Protein AF-A0A7X4KEW3-F1 (afdb_monomer_lite)

Sequence (186 aa):
MSGDWNPLQAAYTLNEAAKRQQTQTDALVGEMRLLVRAYRETLAALPIRIEEGVERALPNAAEVAAQSIAANWTAANQHADAATLAYSKAQRAAPWLIFGSIGIGLLFAVLLGTYISLKLLPSADHITELRMEERKLTATIDELVKRGGRTPLAYCDDKKGIQHLCVRVDENKKSTTPGYMIVYGH

Secondary structure (DSSP, 8-state):
------HHHHHHHHHHHHHHHHHHHHHHHHHHHHHHHHHHHHHHHHHHHHHHHHHHHHHHHHHHHHHHHHHHHHHHHHHHHHHHHHHHHHHHHHHHHHHHHHHHHHHHHHHHHHHHHHHHSPPHHHHHHHHHHHHHHHHHHHHHHHTT----EEEEE-TTS-EEEEEE--TTS--SS-SEEE----

Structure (mmCIF, N/CA/C/O backbone):
data_AF-A0A7X4KEW3-F1
#
_entry.id   AF-A0A7X4KEW3-F1
#
loop_
_atom_site.group_PDB
_atom_site.id
_atom_site.type_symbol
_atom_site.label_atom_id
_atom_site.label_alt_id
_atom_site.label_comp_id
_atom_site.label_asym_id
_atom_site.label_entity_id
_atom_site.label_seq_id
_atom_site.pdbx_PDB_ins_code
_atom_site.Cartn_x
_atom_site.Cartn_y
_atom_site.Cartn_z
_atom_site.occupancy
_atom_site.B_iso_or_equiv
_atom_site.auth_seq_id
_atom_site.auth_comp_id
_atom_site.auth_asym_id
_atom_site.auth_atom_id
_atom_site.pdbx_PDB_model_num
ATOM 1 N N . MET A 1 1 ? 6.123 20.135 -100.248 1.00 42.41 1 MET A N 1
ATOM 2 C CA . MET A 1 1 ? 7.518 20.120 -99.761 1.00 42.41 1 MET A CA 1
ATOM 3 C C . MET A 1 1 ? 7.819 18.703 -99.297 1.00 42.41 1 MET A C 1
ATOM 5 O O . MET A 1 1 ? 7.542 18.364 -98.156 1.00 42.41 1 MET A O 1
ATOM 9 N N . SER A 1 2 ? 8.248 17.841 -100.220 1.00 48.72 2 SER A N 1
ATOM 10 C CA . SER A 1 2 ? 8.734 16.492 -99.921 1.00 48.72 2 SER A CA 1
ATOM 11 C C . SER A 1 2 ? 10.144 16.630 -99.353 1.00 48.72 2 SER A C 1
ATOM 13 O O . SER A 1 2 ? 11.062 16.979 -100.088 1.00 48.72 2 SER A O 1
ATOM 15 N N . GLY A 1 3 ? 10.294 16.476 -98.039 1.00 58.53 3 GLY A N 1
ATOM 16 C CA . GLY A 1 3 ? 11.610 16.475 -97.406 1.00 58.53 3 GLY A CA 1
ATOM 17 C C . GLY A 1 3 ? 12.361 15.202 -97.785 1.00 58.53 3 GLY A C 1
ATOM 18 O O . GLY A 1 3 ? 11.836 14.110 -97.571 1.00 58.53 3 GLY A O 1
ATOM 19 N N . ASP A 1 4 ? 13.557 15.352 -98.351 1.00 61.34 4 ASP A N 1
ATOM 20 C CA . ASP A 1 4 ? 14.473 14.252 -98.652 1.00 61.34 4 ASP A CA 1
ATOM 21 C C . ASP A 1 4 ? 14.823 13.498 -97.362 1.00 61.34 4 ASP A C 1
ATOM 23 O O . ASP A 1 4 ? 15.610 13.955 -96.531 1.00 61.34 4 ASP A O 1
ATOM 27 N N . TRP A 1 5 ? 14.199 12.338 -97.167 1.00 72.44 5 TRP A N 1
ATOM 28 C CA . TRP A 1 5 ? 14.463 11.474 -96.024 1.00 72.44 5 TRP A CA 1
ATOM 29 C C . TRP A 1 5 ? 15.702 10.630 -96.319 1.00 72.44 5 TRP A C 1
ATOM 31 O O . TRP A 1 5 ? 15.655 9.717 -97.144 1.00 72.44 5 TRP A O 1
ATOM 41 N N . ASN A 1 6 ? 16.824 10.940 -95.666 1.00 82.50 6 ASN A N 1
ATOM 42 C CA . ASN A 1 6 ? 18.052 10.167 -95.814 1.00 82.50 6 ASN A CA 1
ATOM 43 C C . ASN A 1 6 ? 18.135 9.080 -94.719 1.00 82.50 6 ASN A C 1
ATOM 45 O O . ASN A 1 6 ? 18.436 9.402 -93.563 1.00 82.50 6 ASN A O 1
ATOM 49 N N . PRO A 1 7 ? 17.913 7.793 -95.048 1.00 81.06 7 PRO A N 1
ATOM 50 C CA . PRO A 1 7 ? 17.900 6.700 -94.071 1.00 81.06 7 PRO A CA 1
ATOM 51 C C . PRO A 1 7 ? 19.223 6.549 -93.305 1.00 81.06 7 PRO A C 1
ATOM 53 O O . PRO A 1 7 ? 19.229 6.084 -92.166 1.00 81.06 7 PRO A O 1
ATOM 56 N N . LEU A 1 8 ? 20.347 6.979 -93.889 1.00 84.62 8 LEU A N 1
ATOM 57 C CA . LEU A 1 8 ? 21.657 6.907 -93.240 1.00 84.62 8 LEU A CA 1
ATOM 58 C C . LEU A 1 8 ? 21.791 7.913 -92.091 1.00 84.62 8 LEU A C 1
ATOM 60 O O . LEU A 1 8 ? 22.394 7.599 -91.066 1.00 84.62 8 LEU A O 1
ATOM 64 N N . GLN A 1 9 ? 21.187 9.097 -92.223 1.00 84.19 9 GLN A N 1
ATOM 65 C CA . GLN A 1 9 ? 21.175 10.092 -91.149 1.00 84.19 9 GLN A CA 1
ATOM 66 C C . GLN A 1 9 ? 20.300 9.628 -89.981 1.00 84.19 9 GLN A C 1
ATOM 68 O O . GLN A 1 9 ? 20.691 9.789 -88.828 1.00 84.19 9 GLN A O 1
ATOM 73 N N . ALA A 1 10 ? 19.162 8.987 -90.270 1.00 83.56 10 ALA A N 1
ATOM 74 C CA . ALA A 1 10 ? 18.293 8.410 -89.246 1.00 83.56 10 ALA A CA 1
ATOM 75 C C . ALA A 1 10 ? 18.973 7.263 -88.471 1.00 83.56 10 ALA A C 1
ATOM 77 O O . ALA A 1 10 ? 18.854 7.181 -87.251 1.00 83.56 10 ALA A O 1
ATOM 78 N N . ALA A 1 11 ? 19.732 6.398 -89.154 1.00 86.75 11 ALA A N 1
ATOM 79 C CA . ALA A 1 11 ? 20.488 5.328 -88.500 1.00 86.75 11 ALA A CA 1
ATOM 80 C C . ALA A 1 11 ? 21.618 5.871 -87.606 1.00 86.75 11 ALA A C 1
ATOM 82 O O . ALA A 1 11 ? 21.861 5.348 -86.516 1.00 86.75 11 ALA A O 1
ATOM 83 N N . TYR A 1 12 ? 22.290 6.940 -88.044 1.00 89.06 12 TYR A N 1
ATOM 84 C CA . TYR A 1 12 ? 23.363 7.576 -87.285 1.00 89.06 12 TYR A CA 1
ATOM 85 C C . TYR A 1 12 ? 22.849 8.245 -86.002 1.00 89.06 12 TYR A C 1
ATOM 87 O O . TYR A 1 12 ? 23.386 7.996 -84.923 1.00 89.06 12 TYR A O 1
ATOM 95 N N . THR A 1 13 ? 21.768 9.028 -86.085 1.00 89.31 13 THR A N 1
ATOM 96 C CA . THR A 1 13 ? 21.185 9.701 -84.910 1.00 89.31 13 THR A CA 1
ATOM 97 C C . THR A 1 13 ? 20.630 8.709 -83.891 1.00 89.31 13 THR A C 1
ATOM 99 O O . THR A 1 13 ? 20.770 8.927 -82.687 1.00 89.31 13 THR A O 1
ATOM 102 N N . LEU A 1 14 ? 20.063 7.587 -84.347 1.00 90.31 14 LEU A N 1
ATOM 103 C CA . LEU A 1 14 ? 19.587 6.522 -83.466 1.00 90.31 14 LEU A CA 1
ATOM 104 C C . LEU A 1 14 ? 20.743 5.815 -82.742 1.00 90.31 14 LEU A C 1
ATOM 106 O O . LEU A 1 14 ? 20.635 5.533 -81.550 1.00 90.31 14 LEU A O 1
ATOM 110 N N . ASN A 1 15 ? 21.868 5.585 -83.424 1.00 93.88 15 ASN A N 1
ATOM 111 C CA . ASN A 1 15 ? 23.069 5.024 -82.803 1.00 93.88 15 ASN A CA 1
ATOM 112 C C . ASN A 1 15 ? 23.669 5.991 -81.767 1.00 93.88 15 ASN A C 1
ATOM 114 O O . ASN A 1 15 ? 23.967 5.593 -80.641 1.00 93.88 15 ASN A O 1
ATOM 118 N N . GLU A 1 16 ? 23.768 7.283 -82.091 1.00 92.25 16 GLU A N 1
ATOM 119 C CA . GLU A 1 16 ? 24.231 8.286 -81.128 1.00 92.25 16 GLU A CA 1
ATOM 120 C C . GLU A 1 16 ? 23.318 8.388 -79.899 1.00 92.25 16 GLU A C 1
ATOM 122 O O . GLU A 1 16 ? 23.815 8.461 -78.773 1.00 92.25 16 GLU A O 1
ATOM 127 N N . ALA A 1 17 ? 21.995 8.358 -80.089 1.00 91.38 17 ALA A N 1
ATOM 128 C CA . ALA A 1 17 ? 21.029 8.362 -78.994 1.00 91.38 17 ALA A CA 1
ATOM 129 C C . ALA A 1 17 ? 21.153 7.101 -78.121 1.00 91.38 17 ALA A C 1
ATOM 131 O O . ALA A 1 17 ? 21.219 7.215 -76.896 1.00 91.38 17 ALA A O 1
ATOM 132 N N . ALA A 1 18 ? 21.273 5.920 -78.738 1.00 91.62 18 ALA A N 1
ATOM 133 C CA . ALA A 1 18 ? 21.480 4.658 -78.031 1.00 91.62 18 ALA A CA 1
ATOM 134 C C . ALA A 1 18 ? 22.788 4.662 -77.224 1.00 91.62 18 ALA A C 1
ATOM 136 O O . ALA A 1 18 ? 22.801 4.264 -76.060 1.00 91.62 18 ALA A O 1
ATOM 137 N N . LYS A 1 19 ? 23.878 5.193 -77.793 1.00 94.38 19 LYS A N 1
ATOM 138 C CA . LYS A 1 19 ? 25.166 5.323 -77.103 1.00 94.38 19 LYS A CA 1
ATOM 139 C C . LYS A 1 19 ? 25.080 6.276 -75.911 1.00 94.38 19 LYS A C 1
ATOM 141 O O . LYS A 1 19 ? 25.589 5.955 -74.840 1.00 94.38 19 LYS A O 1
ATOM 146 N N . ARG A 1 20 ? 24.402 7.422 -76.058 1.00 92.38 20 ARG A N 1
ATOM 147 C CA . ARG A 1 20 ? 24.164 8.356 -74.941 1.00 92.38 20 ARG A CA 1
ATOM 148 C C . ARG A 1 20 ? 23.350 7.698 -73.833 1.00 92.38 20 ARG A C 1
ATOM 150 O O . ARG A 1 20 ? 23.721 7.808 -72.665 1.00 92.38 20 ARG A O 1
ATOM 157 N N . GLN A 1 21 ? 22.297 6.971 -74.192 1.00 93.06 21 GLN A N 1
ATOM 158 C CA . GLN A 1 21 ? 21.478 6.255 -73.223 1.00 93.06 21 GLN A CA 1
ATOM 159 C C . GLN A 1 21 ? 22.296 5.193 -72.483 1.00 93.06 21 GLN A C 1
ATOM 161 O O . GLN A 1 21 ?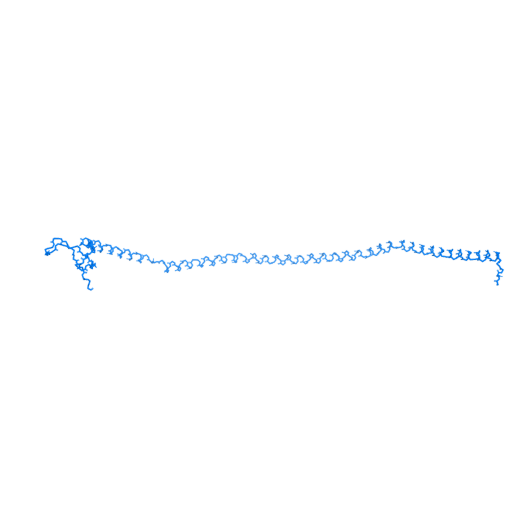 22.243 5.153 -71.258 1.00 93.06 21 GLN A O 1
ATOM 166 N N . GLN A 1 22 ? 23.130 4.431 -73.199 1.00 94.31 22 GLN A N 1
ATOM 167 C CA . GLN A 1 22 ? 24.035 3.452 -72.600 1.00 94.31 22 GLN A CA 1
ATOM 168 C C . GLN A 1 22 ? 24.991 4.104 -71.590 1.00 94.31 22 GLN A C 1
ATOM 170 O O . GLN A 1 22 ? 25.091 3.637 -70.456 1.00 94.31 22 GLN A O 1
ATOM 175 N N . THR A 1 23 ? 25.610 5.237 -71.944 1.00 94.50 23 THR A N 1
ATOM 176 C CA . THR A 1 23 ? 26.496 5.961 -71.014 1.00 94.50 23 THR A CA 1
ATOM 177 C C . THR A 1 23 ? 25.775 6.495 -69.775 1.00 94.50 23 THR A C 1
ATOM 179 O O . THR A 1 23 ? 26.346 6.481 -68.688 1.00 94.50 23 THR A O 1
ATOM 182 N N . GLN A 1 24 ? 24.515 6.928 -69.906 1.00 94.19 24 GLN A N 1
ATOM 183 C CA . GLN A 1 24 ? 23.713 7.378 -68.765 1.00 94.19 24 GLN A CA 1
ATOM 184 C C . GLN A 1 24 ? 23.334 6.211 -67.848 1.00 94.19 24 GLN A C 1
ATOM 186 O O . GLN A 1 24 ? 23.421 6.343 -66.629 1.00 94.19 24 GLN A O 1
ATOM 191 N N . THR A 1 25 ? 22.969 5.055 -68.412 1.00 93.94 25 THR A N 1
ATOM 192 C CA . THR A 1 25 ? 22.724 3.844 -67.618 1.00 93.94 25 THR A CA 1
ATOM 193 C C . THR A 1 25 ? 23.982 3.350 -66.917 1.00 93.94 25 THR A C 1
ATOM 195 O O . THR A 1 25 ? 23.902 2.989 -65.748 1.00 93.94 25 THR A O 1
ATOM 198 N N . ASP A 1 26 ? 25.144 3.384 -67.572 1.00 94.38 26 ASP A N 1
ATOM 199 C CA . ASP A 1 26 ? 26.403 2.956 -66.956 1.00 94.38 26 ASP A CA 1
ATOM 200 C C . ASP A 1 26 ? 26.806 3.879 -65.797 1.00 94.38 26 ASP A C 1
ATOM 202 O O . ASP A 1 26 ? 27.221 3.399 -64.738 1.00 94.38 26 ASP A O 1
ATOM 206 N N . ALA A 1 27 ? 26.613 5.194 -65.954 1.00 94.88 27 ALA A N 1
ATOM 207 C CA . ALA A 1 27 ? 26.819 6.166 -64.881 1.00 94.88 27 ALA A CA 1
ATOM 208 C C . ALA A 1 27 ? 25.872 5.914 -63.694 1.00 94.88 27 ALA A C 1
ATOM 210 O O . ALA A 1 27 ? 26.329 5.812 -62.555 1.00 94.88 27 ALA A O 1
ATOM 211 N N . LEU A 1 28 ? 24.575 5.712 -63.960 1.00 95.75 28 LEU A N 1
ATOM 212 C CA . LEU A 1 28 ? 23.570 5.425 -62.931 1.00 95.75 28 LEU A CA 1
ATOM 213 C C . LEU A 1 28 ? 23.863 4.115 -62.182 1.00 95.75 28 LEU A C 1
ATOM 215 O O . LEU A 1 28 ? 23.745 4.045 -60.959 1.00 95.75 28 LEU A O 1
ATOM 219 N N . VAL A 1 29 ? 24.282 3.069 -62.900 1.00 95.50 29 VAL A N 1
ATOM 220 C CA . VAL A 1 29 ? 24.688 1.790 -62.296 1.00 95.50 29 VAL A CA 1
ATOM 221 C C . VAL A 1 29 ? 25.946 1.970 -61.443 1.00 95.50 29 VAL A C 1
ATOM 223 O O . VAL A 1 29 ? 26.061 1.351 -60.382 1.00 95.50 29 VAL A O 1
ATOM 226 N N . GLY A 1 30 ? 26.879 2.826 -61.868 1.00 94.94 30 GLY A N 1
ATOM 227 C CA . GLY A 1 30 ? 28.045 3.218 -61.079 1.00 94.94 30 GLY A CA 1
ATOM 228 C C . GLY A 1 30 ? 27.658 3.863 -59.746 1.00 94.94 30 GLY A C 1
ATOM 229 O O . GLY A 1 30 ? 28.107 3.406 -58.692 1.00 94.94 30 GLY A O 1
ATOM 230 N N . GLU A 1 31 ? 26.773 4.860 -59.776 1.00 95.69 31 GLU A N 1
ATOM 231 C CA . GLU A 1 31 ? 26.271 5.540 -58.575 1.00 95.69 31 GLU A CA 1
ATOM 232 C C . GLU A 1 31 ? 25.496 4.594 -57.651 1.00 95.69 31 GLU A C 1
ATOM 234 O O . GLU A 1 31 ? 25.749 4.559 -56.444 1.00 95.69 31 GLU A O 1
ATOM 239 N N . MET A 1 32 ? 24.620 3.747 -58.203 1.00 93.19 32 MET A N 1
ATOM 240 C CA . MET A 1 32 ? 23.911 2.733 -57.417 1.00 93.19 32 MET A CA 1
ATOM 241 C C . MET A 1 32 ? 24.874 1.780 -56.709 1.00 93.19 32 MET A C 1
ATOM 243 O O . MET A 1 32 ? 24.656 1.438 -55.548 1.00 93.19 32 MET A O 1
ATOM 247 N N . ARG A 1 33 ? 25.961 1.355 -57.363 1.00 95.62 33 ARG A N 1
ATOM 248 C CA . ARG A 1 33 ? 26.963 0.484 -56.727 1.00 95.62 33 ARG A CA 1
ATOM 249 C C . ARG A 1 33 ? 27.661 1.172 -55.558 1.00 95.62 33 ARG A C 1
ATOM 251 O O . ARG A 1 33 ? 27.930 0.507 -54.558 1.00 95.62 33 ARG A O 1
ATOM 258 N N . LEU A 1 34 ? 27.942 2.471 -55.663 1.00 95.94 34 LEU A N 1
ATOM 259 C CA . LEU A 1 34 ? 28.511 3.251 -54.561 1.00 95.94 34 LEU A CA 1
ATOM 260 C C . LEU A 1 34 ? 27.523 3.367 -53.396 1.00 95.94 34 LEU A C 1
ATOM 262 O O . LEU A 1 34 ? 27.900 3.092 -52.258 1.00 95.94 34 LEU A O 1
ATOM 266 N N . LEU A 1 35 ? 26.250 3.663 -53.679 1.00 95.44 35 LEU A N 1
ATOM 267 C CA . LEU A 1 35 ? 25.192 3.711 -52.665 1.00 95.44 35 LEU A CA 1
ATOM 268 C C . LEU A 1 35 ? 25.001 2.364 -51.963 1.00 95.44 35 LEU A C 1
ATOM 270 O O . LEU A 1 35 ? 24.917 2.315 -50.740 1.00 95.44 35 LEU A O 1
ATOM 274 N N . VAL A 1 36 ? 24.989 1.257 -52.710 1.00 96.25 36 VAL A N 1
ATOM 275 C CA . VAL A 1 36 ? 24.858 -0.092 -52.138 1.00 96.25 36 VAL A CA 1
ATOM 276 C C . VAL A 1 36 ? 26.049 -0.436 -51.240 1.00 96.25 36 VAL A C 1
ATOM 278 O O . VAL A 1 36 ? 25.860 -1.076 -50.205 1.00 96.25 36 VAL A O 1
ATOM 281 N N . ARG A 1 37 ? 27.268 -0.010 -51.596 1.00 95.25 37 ARG A N 1
ATOM 282 C CA . ARG A 1 37 ? 28.456 -0.195 -50.745 1.00 95.25 37 ARG A CA 1
ATOM 283 C C . ARG A 1 37 ? 28.358 0.621 -49.461 1.00 95.25 37 ARG A C 1
ATOM 285 O O . ARG A 1 37 ? 28.470 0.035 -48.390 1.00 95.25 37 ARG A O 1
ATOM 292 N N . ALA A 1 38 ? 28.054 1.914 -49.565 1.00 94.12 38 ALA A N 1
ATOM 293 C CA . ALA A 1 38 ? 27.871 2.778 -48.401 1.00 94.12 38 ALA A CA 1
ATOM 294 C C . ALA A 1 38 ? 26.762 2.247 -47.477 1.00 94.12 38 ALA A C 1
ATOM 296 O O . ALA A 1 38 ? 26.927 2.180 -46.260 1.00 94.12 38 ALA A O 1
ATOM 297 N N . TYR A 1 39 ? 25.648 1.782 -48.048 1.00 94.38 39 TYR A N 1
ATOM 298 C CA . TYR A 1 39 ? 24.556 1.190 -47.282 1.00 94.38 39 TYR A CA 1
ATOM 299 C C . TYR A 1 39 ? 24.969 -0.120 -46.599 1.00 94.38 39 TYR A C 1
ATOM 301 O O . TYR A 1 39 ? 24.670 -0.309 -45.423 1.00 94.38 39 TYR A O 1
ATOM 309 N N . ARG A 1 40 ? 25.717 -1.001 -47.282 1.00 94.12 40 ARG A N 1
ATOM 310 C CA . ARG A 1 40 ? 26.276 -2.220 -46.668 1.00 94.12 40 ARG A CA 1
ATOM 311 C C . ARG A 1 40 ? 27.214 -1.914 -45.508 1.00 94.12 40 ARG A C 1
ATOM 313 O O . ARG A 1 40 ? 27.117 -2.578 -44.484 1.00 94.12 40 ARG A O 1
ATOM 320 N N . GLU A 1 41 ? 28.094 -0.930 -45.653 1.00 93.31 41 GLU A N 1
ATOM 321 C CA . GLU A 1 41 ? 29.001 -0.506 -44.580 1.00 93.31 41 GLU A CA 1
ATOM 322 C C . GLU A 1 41 ? 28.221 0.047 -43.384 1.00 93.31 41 GLU A C 1
ATOM 324 O O . GLU A 1 41 ? 28.496 -0.303 -42.237 1.00 93.31 41 GLU A O 1
ATOM 329 N N . THR A 1 42 ? 27.179 0.837 -43.653 1.00 90.44 42 THR A N 1
ATOM 330 C CA . THR A 1 42 ? 26.306 1.384 -42.607 1.00 90.44 42 THR A CA 1
ATOM 331 C C . THR A 1 42 ? 25.550 0.273 -41.874 1.00 90.44 42 THR A C 1
ATOM 333 O O . THR A 1 42 ? 25.488 0.275 -40.646 1.00 90.44 42 THR A O 1
ATOM 336 N N . LEU A 1 43 ? 25.016 -0.707 -42.610 1.00 91.50 43 LEU A N 1
ATOM 337 C CA . LEU A 1 43 ? 24.339 -1.868 -42.031 1.00 91.50 43 LEU A CA 1
ATOM 338 C C . LEU A 1 43 ? 25.290 -2.761 -41.230 1.00 91.50 43 LEU A C 1
ATOM 340 O O . LEU A 1 43 ? 24.891 -3.277 -40.191 1.00 91.50 43 LEU A O 1
ATOM 344 N N . ALA A 1 44 ? 26.537 -2.923 -41.674 1.00 90.25 44 ALA A N 1
ATOM 345 C CA . ALA A 1 44 ? 27.542 -3.700 -40.953 1.00 90.25 44 ALA A CA 1
ATOM 346 C C . ALA A 1 44 ? 27.966 -3.027 -39.634 1.00 90.25 44 ALA A C 1
ATOM 348 O O . ALA A 1 44 ? 28.259 -3.718 -38.662 1.00 90.25 44 ALA A O 1
ATOM 349 N N . ALA A 1 45 ? 27.961 -1.691 -39.577 1.00 89.44 45 ALA A N 1
ATOM 350 C CA . ALA A 1 45 ? 28.295 -0.930 -38.372 1.00 89.44 45 ALA A CA 1
ATOM 351 C C . ALA A 1 45 ? 27.122 -0.777 -37.383 1.00 89.44 45 ALA A C 1
ATOM 353 O O . ALA A 1 45 ? 27.339 -0.463 -36.212 1.00 89.44 45 ALA A O 1
ATOM 354 N N . LEU A 1 46 ? 25.880 -0.976 -37.836 1.00 92.50 46 LEU A N 1
ATOM 355 C CA . LEU A 1 46 ? 24.679 -0.845 -37.012 1.00 92.50 46 LEU A CA 1
ATOM 356 C C . LEU A 1 46 ? 24.653 -1.774 -35.779 1.00 92.50 46 LEU A C 1
ATOM 358 O O . LEU A 1 46 ? 24.414 -1.251 -34.689 1.00 92.50 46 LEU A O 1
ATOM 362 N N . PRO A 1 47 ? 24.903 -3.099 -35.888 1.00 89.19 47 PRO A N 1
ATOM 363 C CA . PRO A 1 47 ? 24.838 -3.991 -34.729 1.00 89.19 47 PRO A CA 1
ATOM 364 C C . PRO A 1 47 ? 25.851 -3.606 -33.650 1.00 89.19 47 PRO A C 1
ATOM 366 O O . PRO A 1 47 ? 25.478 -3.527 -32.489 1.00 89.19 47 PRO A O 1
ATOM 369 N N . ILE A 1 48 ? 27.077 -3.236 -34.035 1.00 90.31 48 ILE A N 1
ATOM 370 C CA . ILE A 1 48 ? 28.131 -2.808 -33.100 1.00 90.31 48 ILE A CA 1
ATOM 371 C C . ILE A 1 48 ? 27.694 -1.557 -32.325 1.00 90.31 48 ILE A C 1
ATOM 373 O O . ILE A 1 48 ? 27.836 -1.487 -31.109 1.00 90.31 48 ILE A O 1
ATOM 377 N N . ARG A 1 49 ? 27.091 -0.572 -33.004 1.00 89.12 49 ARG A N 1
ATOM 378 C CA . ARG A 1 49 ? 26.584 0.643 -32.339 1.00 89.12 49 ARG A CA 1
ATOM 379 C C . ARG A 1 49 ? 25.417 0.359 -31.398 1.00 89.12 49 ARG A C 1
ATOM 381 O O . ARG A 1 49 ? 25.285 1.036 -30.380 1.00 89.12 49 ARG A O 1
ATOM 388 N N . ILE A 1 50 ? 24.559 -0.596 -31.752 1.00 89.44 50 ILE A N 1
ATOM 389 C CA . ILE A 1 50 ? 23.447 -1.018 -30.899 1.00 89.44 50 ILE A CA 1
ATOM 390 C C . ILE A 1 50 ? 23.992 -1.748 -29.672 1.00 89.44 50 ILE A C 1
ATOM 392 O O . ILE A 1 50 ? 23.594 -1.406 -28.564 1.00 89.44 50 ILE A O 1
ATOM 396 N N . GLU A 1 51 ? 24.920 -2.688 -29.847 1.00 90.38 51 GLU A N 1
ATOM 397 C CA . GLU A 1 51 ? 25.564 -3.418 -28.751 1.00 90.38 51 GLU A CA 1
ATOM 398 C C . GLU A 1 51 ? 26.275 -2.466 -27.789 1.00 90.38 51 GLU A C 1
ATOM 400 O O . GLU A 1 51 ? 25.972 -2.484 -26.601 1.00 90.38 51 GLU A O 1
ATOM 405 N N . GLU A 1 52 ? 27.106 -1.546 -28.287 1.00 89.69 52 GLU A N 1
ATOM 406 C CA . GLU A 1 52 ? 27.767 -0.541 -27.446 1.00 89.69 52 GLU A CA 1
ATOM 407 C C . GLU A 1 52 ? 26.768 0.378 -26.728 1.00 89.69 52 GLU A C 1
ATOM 409 O O . GLU A 1 52 ? 26.983 0.775 -25.580 1.00 89.69 52 GLU A O 1
ATOM 414 N N . GLY A 1 53 ? 25.676 0.754 -27.401 1.00 87.50 53 GLY A N 1
ATOM 415 C CA . GLY A 1 53 ? 24.619 1.570 -26.811 1.00 87.50 53 GLY A CA 1
ATOM 416 C C . GLY A 1 53 ? 23.888 0.835 -25.688 1.00 87.50 53 GLY A C 1
ATOM 417 O O . GLY A 1 53 ? 23.658 1.410 -24.624 1.00 87.50 53 GLY A O 1
ATOM 418 N N . VAL A 1 54 ? 23.566 -0.441 -25.907 1.00 89.19 54 VAL A N 1
ATOM 419 C CA . VAL A 1 54 ? 22.925 -1.311 -24.917 1.00 89.19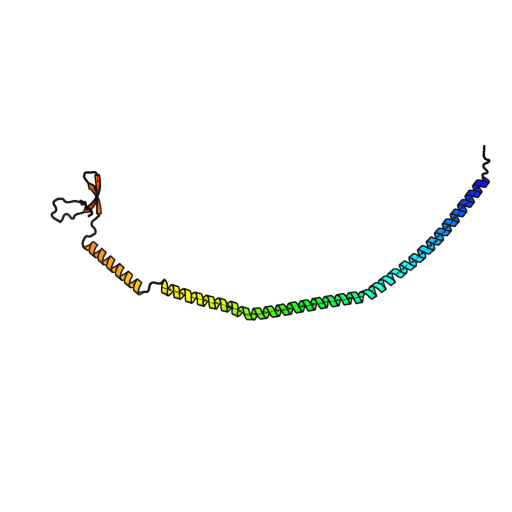 54 VAL A CA 1
ATOM 420 C C . VAL A 1 54 ? 23.869 -1.572 -23.751 1.00 89.19 54 VAL A C 1
ATOM 422 O O . VAL A 1 54 ? 23.459 -1.389 -22.612 1.00 89.19 54 VAL A O 1
ATOM 425 N N . GLU A 1 55 ? 25.129 -1.919 -24.001 1.00 91.38 55 GLU A N 1
ATOM 426 C CA . GLU A 1 55 ? 26.123 -2.212 -22.965 1.00 91.38 55 GLU A CA 1
ATOM 427 C C . GLU A 1 55 ? 26.399 -0.995 -22.073 1.00 91.38 55 GLU A C 1
ATOM 429 O O . GLU A 1 55 ? 26.516 -1.135 -20.857 1.00 91.38 55 GLU A O 1
ATOM 434 N N . ARG A 1 56 ? 26.396 0.224 -22.633 1.00 89.38 56 ARG A N 1
ATOM 435 C CA . ARG A 1 56 ? 26.490 1.462 -21.839 1.00 89.38 56 ARG A CA 1
ATOM 436 C C . ARG A 1 56 ? 25.208 1.793 -21.074 1.00 89.38 56 ARG A C 1
ATOM 438 O O . ARG A 1 56 ? 25.282 2.37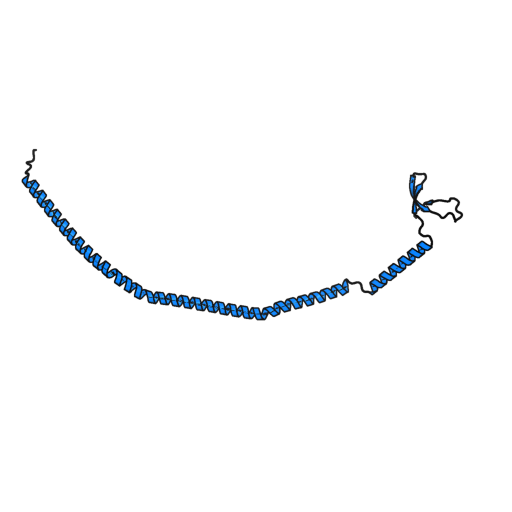5 -19.994 1.00 89.38 56 ARG A O 1
ATOM 445 N N . ALA A 1 57 ? 24.038 1.473 -21.624 1.00 88.44 57 ALA A N 1
ATOM 446 C CA . ALA A 1 57 ? 22.752 1.788 -20.999 1.00 88.44 57 ALA A CA 1
ATOM 447 C C . ALA A 1 57 ? 22.351 0.781 -19.908 1.00 88.44 57 ALA A C 1
ATOM 449 O O . ALA A 1 57 ? 21.705 1.163 -18.930 1.00 88.44 57 ALA A O 1
ATOM 450 N N . LEU A 1 58 ? 22.749 -0.486 -20.051 1.00 92.88 58 LEU A N 1
ATOM 451 C CA . LEU A 1 58 ? 22.410 -1.576 -19.140 1.00 92.88 58 LEU A CA 1
ATOM 452 C C . LEU A 1 58 ? 22.799 -1.318 -17.672 1.00 92.88 58 LEU A C 1
ATOM 454 O O . LEU A 1 58 ? 21.932 -1.505 -16.820 1.00 92.88 58 LEU A O 1
ATOM 458 N N . PRO A 1 59 ? 24.033 -0.884 -17.330 1.00 93.12 59 PRO A N 1
ATOM 459 C CA . PRO A 1 59 ? 24.421 -0.681 -15.936 1.00 93.12 59 PRO A CA 1
ATOM 460 C C . PRO A 1 59 ? 23.613 0.438 -15.281 1.00 93.12 59 PRO A C 1
ATOM 462 O O . PRO A 1 59 ? 23.139 0.261 -14.165 1.00 93.12 59 PRO A O 1
ATOM 465 N N . ASN A 1 60 ? 23.363 1.537 -15.997 1.00 92.62 60 ASN A N 1
ATOM 466 C CA . ASN A 1 60 ? 22.535 2.631 -15.490 1.00 92.62 60 ASN A CA 1
ATOM 467 C C . ASN A 1 60 ? 21.089 2.175 -15.263 1.00 92.62 60 ASN A C 1
ATOM 469 O O . ASN A 1 60 ? 20.492 2.484 -14.236 1.00 92.62 60 ASN A O 1
ATOM 473 N N . ALA A 1 61 ? 20.518 1.413 -16.201 1.00 90.19 61 ALA A N 1
ATOM 474 C CA . ALA A 1 61 ? 19.170 0.870 -16.048 1.00 90.19 61 ALA A CA 1
ATOM 475 C C . ALA A 1 61 ? 19.086 -0.120 -14.874 1.00 90.19 61 ALA A C 1
ATOM 477 O O . ALA A 1 61 ? 18.132 -0.074 -14.097 1.00 90.19 61 ALA A O 1
ATOM 478 N N . ALA A 1 62 ? 20.094 -0.982 -14.719 1.00 92.12 62 ALA A N 1
ATOM 479 C CA . ALA A 1 62 ? 20.190 -1.924 -13.611 1.00 92.12 62 ALA A CA 1
ATOM 480 C C . ALA A 1 62 ? 20.347 -1.205 -12.265 1.00 92.12 62 ALA A C 1
ATOM 482 O O . ALA A 1 62 ? 19.699 -1.587 -11.294 1.00 92.12 62 ALA A O 1
ATOM 483 N N . GLU A 1 63 ? 21.149 -0.142 -12.207 1.00 94.38 63 GLU A N 1
ATOM 484 C CA . GLU A 1 63 ? 21.332 0.668 -11.006 1.00 94.38 63 GLU A CA 1
ATOM 485 C C . GLU A 1 63 ? 20.039 1.388 -10.613 1.00 94.38 63 GLU A C 1
ATOM 487 O O . GLU A 1 63 ? 19.611 1.292 -9.464 1.00 94.38 63 GLU A O 1
ATOM 492 N N . VAL A 1 64 ? 19.357 2.033 -11.564 1.00 93.69 64 VAL A N 1
ATOM 493 C CA . VAL A 1 64 ? 18.060 2.684 -11.316 1.00 93.69 64 VAL A CA 1
ATOM 494 C C . VAL A 1 64 ? 17.020 1.664 -10.846 1.00 93.69 64 VAL A C 1
ATOM 496 O O . VAL A 1 64 ? 16.289 1.919 -9.886 1.00 93.69 64 VAL A O 1
ATOM 499 N N . ALA A 1 65 ? 16.977 0.481 -11.466 1.00 92.25 65 ALA A N 1
ATOM 500 C CA . ALA A 1 65 ? 16.097 -0.597 -11.033 1.00 92.25 65 ALA A CA 1
ATOM 501 C C . ALA A 1 65 ? 16.434 -1.053 -9.603 1.00 92.25 65 ALA A C 1
ATOM 503 O O . ALA A 1 65 ? 15.536 -1.128 -8.764 1.00 92.25 65 ALA A O 1
ATOM 504 N N . ALA A 1 66 ? 17.711 -1.281 -9.288 1.00 94.25 66 ALA A N 1
ATOM 505 C CA . ALA A 1 66 ? 18.156 -1.684 -7.956 1.00 94.25 66 ALA A CA 1
ATOM 506 C C . ALA A 1 66 ? 17.826 -0.628 -6.889 1.00 94.25 66 ALA A C 1
ATOM 508 O O . ALA A 1 66 ? 17.299 -0.973 -5.831 1.00 94.25 66 ALA A O 1
ATOM 509 N N . GLN A 1 67 ? 18.053 0.656 -7.181 1.00 94.50 67 GLN A N 1
ATOM 510 C CA . GLN A 1 67 ? 17.688 1.762 -6.295 1.00 94.50 67 GLN A CA 1
ATOM 511 C C . GLN A 1 67 ? 16.173 1.822 -6.068 1.00 94.50 67 GLN A C 1
ATOM 513 O O . GLN A 1 67 ? 15.733 1.981 -4.931 1.00 94.50 67 GLN A O 1
ATOM 518 N N . SER A 1 68 ? 15.364 1.628 -7.116 1.00 93.88 68 SER A N 1
ATOM 519 C CA . SER A 1 68 ? 13.901 1.607 -6.988 1.00 93.88 68 SER A CA 1
ATOM 520 C C . SER A 1 68 ? 13.402 0.437 -6.130 1.00 93.88 68 SER A C 1
ATOM 522 O O . SER A 1 68 ? 12.533 0.616 -5.278 1.00 93.88 68 SER A O 1
ATOM 524 N N . ILE A 1 69 ? 13.997 -0.751 -6.287 1.00 92.69 69 ILE A N 1
ATOM 525 C CA . ILE A 1 69 ? 13.674 -1.935 -5.484 1.00 92.69 69 ILE A CA 1
ATOM 526 C C . ILE A 1 69 ? 14.069 -1.699 -4.023 1.00 92.69 69 ILE A C 1
ATOM 528 O O . ILE A 1 69 ? 13.269 -1.956 -3.125 1.00 92.69 69 ILE A O 1
ATOM 532 N N . ALA A 1 70 ? 15.264 -1.158 -3.776 1.00 95.12 70 ALA A N 1
ATOM 533 C CA . ALA A 1 70 ? 15.732 -0.831 -2.432 1.00 95.12 70 ALA A CA 1
ATOM 534 C C . ALA A 1 70 ? 14.845 0.230 -1.753 1.00 95.12 70 ALA A C 1
ATOM 536 O O . ALA A 1 70 ? 14.492 0.091 -0.580 1.00 95.12 70 ALA A O 1
ATOM 537 N N . ALA A 1 71 ? 14.423 1.263 -2.486 1.00 93.81 71 ALA A N 1
ATOM 538 C CA . ALA A 1 71 ? 13.506 2.283 -1.982 1.00 93.81 71 ALA A CA 1
ATOM 539 C C . ALA A 1 71 ? 12.129 1.693 -1.629 1.00 93.81 71 ALA A C 1
ATOM 541 O O . ALA A 1 71 ? 11.595 1.953 -0.553 1.00 93.81 71 ALA A O 1
ATOM 542 N N . ASN A 1 72 ? 11.583 0.825 -2.483 1.00 94.50 72 ASN A N 1
ATOM 543 C CA . ASN A 1 72 ? 10.316 0.150 -2.206 1.00 94.50 72 ASN A CA 1
ATOM 544 C C . ASN A 1 72 ? 10.416 -0.778 -0.989 1.00 94.50 72 ASN A C 1
ATOM 546 O O . ASN A 1 72 ? 9.501 -0.820 -0.168 1.00 94.50 72 ASN A O 1
ATOM 550 N N . TRP A 1 73 ? 11.534 -1.491 -0.840 1.00 95.62 73 TRP A N 1
ATOM 551 C CA . TRP A 1 73 ? 11.754 -2.375 0.303 1.00 95.62 73 TRP A CA 1
ATOM 552 C C . TRP A 1 73 ? 11.882 -1.600 1.615 1.00 95.62 73 TRP A C 1
ATOM 554 O O . TRP A 1 73 ? 11.289 -1.980 2.623 1.00 95.62 73 TRP A O 1
ATOM 564 N N . THR A 1 74 ? 12.609 -0.480 1.610 1.00 95.50 74 THR A N 1
ATOM 565 C CA . THR A 1 74 ? 12.741 0.369 2.803 1.00 95.50 74 THR A CA 1
ATOM 566 C C . THR A 1 74 ? 11.404 0.991 3.202 1.00 95.50 74 THR A C 1
ATOM 568 O O . THR A 1 74 ? 11.056 0.954 4.382 1.00 95.50 74 THR A O 1
ATOM 571 N N . ALA A 1 75 ? 10.609 1.472 2.241 1.00 94.00 75 ALA A N 1
ATOM 572 C CA . ALA A 1 75 ? 9.256 1.961 2.500 1.00 94.00 75 ALA A CA 1
ATOM 573 C C . ALA A 1 75 ? 8.345 0.858 3.068 1.00 94.00 75 ALA A C 1
ATOM 575 O O . ALA A 1 75 ? 7.660 1.069 4.070 1.00 94.00 75 ALA A O 1
ATOM 576 N N . ALA A 1 76 ? 8.373 -0.344 2.484 1.00 92.44 76 ALA A N 1
ATOM 577 C CA . ALA A 1 76 ? 7.605 -1.484 2.980 1.00 92.44 76 ALA A CA 1
ATOM 578 C C . ALA A 1 76 ? 7.989 -1.850 4.422 1.00 92.44 76 ALA A C 1
ATOM 580 O O . ALA A 1 76 ? 7.108 -2.087 5.251 1.00 92.44 76 ALA A O 1
ATOM 581 N N . ASN A 1 77 ? 9.284 -1.831 4.748 1.00 96.12 77 ASN A N 1
ATOM 582 C CA . ASN A 1 77 ? 9.753 -2.118 6.099 1.00 96.12 77 ASN A CA 1
ATOM 583 C C . ASN A 1 77 ? 9.295 -1.048 7.101 1.00 96.12 77 ASN A C 1
ATOM 585 O O . ASN A 1 77 ? 8.814 -1.386 8.176 1.00 96.12 77 ASN A O 1
ATOM 589 N N . GLN A 1 78 ? 9.335 0.234 6.723 1.00 95.81 78 GLN A N 1
ATOM 590 C CA . GLN A 1 78 ? 8.804 1.318 7.558 1.00 95.81 78 GLN A CA 1
ATOM 591 C C . GLN A 1 78 ? 7.301 1.162 7.825 1.00 95.81 78 GLN A C 1
ATOM 593 O O . GLN A 1 78 ? 6.842 1.376 8.949 1.00 95.81 78 GLN A O 1
ATOM 598 N N . HIS A 1 79 ? 6.521 0.758 6.818 1.00 95.06 79 HIS A N 1
ATOM 599 C CA . HIS A 1 79 ? 5.100 0.468 7.001 1.00 95.06 79 HIS A CA 1
ATOM 600 C C . HIS A 1 79 ? 4.868 -0.736 7.921 1.00 95.06 79 HIS A C 1
ATOM 602 O O . HIS A 1 79 ? 3.972 -0.690 8.766 1.00 95.06 79 HIS A O 1
ATOM 608 N N . ALA A 1 80 ? 5.684 -1.786 7.800 1.00 93.88 80 ALA A N 1
ATOM 609 C CA . ALA A 1 80 ? 5.625 -2.946 8.683 1.00 93.88 80 ALA A CA 1
ATOM 610 C C . ALA A 1 80 ? 5.976 -2.578 10.136 1.00 93.88 80 ALA A C 1
ATOM 612 O O . ALA A 1 80 ? 5.269 -2.986 11.061 1.00 93.88 80 ALA A O 1
ATOM 613 N N . ASP A 1 81 ? 6.996 -1.746 10.348 1.00 95.94 81 ASP A N 1
ATOM 614 C CA . ASP A 1 81 ? 7.385 -1.256 11.673 1.00 95.94 81 ASP A CA 1
ATOM 615 C C . ASP A 1 81 ? 6.279 -0.388 12.291 1.00 95.94 81 ASP A C 1
ATOM 617 O O . ASP A 1 81 ? 5.896 -0.578 13.450 1.00 95.94 81 ASP A O 1
ATOM 621 N N . ALA A 1 82 ? 5.693 0.520 11.505 1.00 94.75 82 ALA A N 1
ATOM 622 C CA . ALA A 1 82 ? 4.570 1.348 11.938 1.00 94.75 82 ALA A CA 1
ATOM 623 C C . ALA A 1 82 ? 3.339 0.503 12.304 1.00 94.75 82 ALA A C 1
ATOM 625 O O . ALA A 1 82 ? 2.704 0.746 13.336 1.00 94.75 82 ALA A O 1
ATOM 626 N N . ALA A 1 83 ? 3.024 -0.519 11.502 1.00 93.12 83 ALA A N 1
ATOM 627 C CA . ALA A 1 83 ? 1.948 -1.457 11.795 1.00 93.12 83 ALA A CA 1
ATOM 628 C C . ALA A 1 83 ? 2.231 -2.232 13.087 1.00 93.12 83 ALA A C 1
ATOM 630 O O . ALA A 1 83 ? 1.368 -2.313 13.958 1.00 93.12 83 ALA A O 1
ATOM 631 N N . THR A 1 84 ? 3.454 -2.733 13.264 1.00 95.19 84 THR A N 1
ATOM 632 C CA . THR A 1 84 ? 3.869 -3.467 14.469 1.00 95.19 84 THR A CA 1
ATOM 633 C C . THR A 1 84 ? 3.747 -2.596 15.720 1.00 95.19 84 THR A C 1
ATOM 635 O O . THR A 1 84 ? 3.200 -3.028 16.738 1.00 95.19 84 THR A O 1
ATOM 638 N N . LEU A 1 85 ? 4.165 -1.329 15.641 1.00 94.56 85 LEU A N 1
ATOM 639 C CA . LEU A 1 85 ? 3.978 -0.356 16.717 1.00 94.56 85 LEU A CA 1
ATOM 640 C C . LEU A 1 85 ? 2.494 -0.120 17.022 1.00 94.56 85 LEU A C 1
ATOM 642 O O . LEU A 1 85 ? 2.112 -0.122 18.195 1.00 94.56 85 LEU A O 1
ATOM 646 N N . ALA A 1 86 ? 1.646 0.041 16.004 1.00 92.00 86 ALA A N 1
ATOM 647 C CA . ALA A 1 86 ? 0.204 0.201 16.189 1.00 92.00 86 ALA A CA 1
ATOM 648 C C . ALA A 1 86 ? -0.431 -1.035 16.850 1.00 92.00 86 ALA A C 1
ATOM 650 O O . ALA A 1 86 ? -1.162 -0.894 17.833 1.00 92.00 86 ALA A O 1
ATOM 651 N N . TYR A 1 87 ? -0.087 -2.241 16.389 1.00 91.88 87 TYR A N 1
ATOM 652 C CA . TYR A 1 87 ? -0.555 -3.495 16.981 1.00 91.88 87 TYR A CA 1
ATOM 653 C C . TYR A 1 87 ? -0.088 -3.659 18.424 1.00 91.88 87 TYR A C 1
ATOM 655 O O . TYR A 1 87 ? -0.890 -4.033 19.275 1.00 91.88 87 TYR A O 1
ATOM 663 N N . SER A 1 88 ? 1.165 -3.325 18.740 1.00 93.62 88 SER A N 1
ATOM 664 C CA . SER A 1 88 ? 1.675 -3.413 20.115 1.00 93.62 88 SER A CA 1
ATOM 665 C C . SER A 1 88 ? 0.928 -2.477 21.076 1.00 93.62 88 SER A C 1
ATOM 667 O O . SER A 1 88 ? 0.604 -2.859 22.203 1.00 93.62 88 SER A O 1
ATOM 669 N N . LYS A 1 89 ? 0.586 -1.260 20.626 1.00 90.19 89 LYS A N 1
ATOM 670 C CA . LYS A 1 89 ? -0.239 -0.316 21.392 1.00 90.19 89 LYS A CA 1
ATOM 671 C C . LYS A 1 89 ? -1.660 -0.847 21.565 1.00 90.19 89 LYS A C 1
ATOM 673 O O . LYS A 1 89 ? -2.183 -0.822 22.678 1.00 90.19 89 LYS A O 1
ATOM 678 N N . ALA A 1 90 ? -2.254 -1.372 20.494 1.00 86.88 90 ALA A N 1
ATOM 679 C CA . ALA A 1 90 ? -3.586 -1.962 20.529 1.00 86.88 90 ALA A CA 1
ATOM 680 C C . ALA A 1 90 ? -3.644 -3.178 21.463 1.00 86.88 90 ALA A C 1
ATOM 682 O O . ALA A 1 90 ? -4.548 -3.259 22.282 1.00 86.88 90 ALA A O 1
ATOM 683 N N . GLN A 1 91 ? -2.653 -4.072 21.427 1.00 90.44 91 GLN A N 1
ATOM 684 C CA . GLN A 1 91 ? -2.570 -5.228 22.324 1.00 90.44 91 GLN A CA 1
ATOM 685 C C . GLN A 1 91 ? -2.470 -4.826 23.797 1.00 90.44 91 GLN A C 1
ATOM 687 O O . GLN A 1 91 ? -3.054 -5.496 24.643 1.00 90.44 91 GLN A O 1
ATOM 692 N N . ARG A 1 92 ? -1.774 -3.729 24.122 1.00 89.38 92 ARG A N 1
ATOM 693 C CA . ARG A 1 92 ? -1.720 -3.213 25.500 1.00 89.38 92 ARG A CA 1
ATOM 694 C C . ARG A 1 92 ? -3.050 -2.602 25.951 1.00 89.38 92 ARG A C 1
ATOM 696 O O . ARG A 1 92 ? -3.414 -2.747 27.112 1.00 89.38 92 ARG A O 1
ATOM 703 N N . ALA A 1 93 ? -3.775 -1.936 25.051 1.00 85.56 93 ALA A N 1
ATOM 704 C CA . ALA A 1 93 ? -5.039 -1.265 25.367 1.00 85.56 93 ALA A CA 1
ATOM 705 C C . ALA A 1 93 ? -6.269 -2.192 25.312 1.00 85.56 93 ALA A C 1
ATOM 707 O O . ALA A 1 93 ? -7.225 -1.995 26.059 1.00 85.56 93 ALA A O 1
ATOM 708 N N . ALA A 1 94 ? -6.247 -3.215 24.456 1.00 85.38 94 ALA A N 1
AT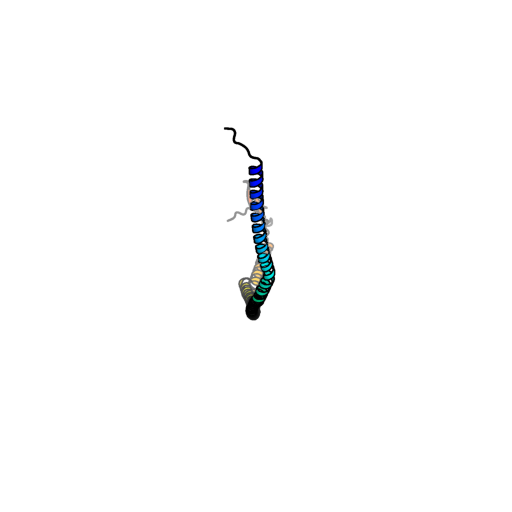OM 709 C CA . ALA A 1 94 ? -7.340 -4.158 24.236 1.00 85.38 94 ALA A CA 1
ATOM 710 C C . ALA A 1 94 ? -7.858 -4.827 25.520 1.00 85.38 94 ALA A C 1
ATOM 712 O O . ALA A 1 94 ? -9.068 -4.773 25.741 1.00 85.38 94 ALA A O 1
ATOM 713 N N . PRO A 1 95 ? -7.016 -5.401 26.406 1.00 86.75 95 PRO A N 1
ATOM 714 C CA . PRO A 1 95 ? -7.521 -5.989 27.640 1.00 86.75 95 PRO A CA 1
ATOM 715 C C . PRO A 1 95 ? -8.193 -4.934 28.522 1.00 86.75 95 PRO A C 1
ATOM 717 O O . PRO A 1 95 ? -9.236 -5.211 29.097 1.00 86.75 95 PRO A O 1
ATOM 720 N N . TRP A 1 96 ? -7.673 -3.706 28.581 1.00 86.25 96 TRP A N 1
ATOM 721 C CA . TRP A 1 96 ? -8.279 -2.648 29.391 1.00 86.25 96 TRP A CA 1
ATOM 722 C C . TRP A 1 96 ? -9.656 -2.227 28.864 1.00 86.25 96 TRP A C 1
ATOM 724 O O . TRP A 1 96 ? -10.576 -2.024 29.648 1.00 86.25 96 TRP A O 1
ATOM 734 N N . LEU A 1 97 ? -9.835 -2.165 27.542 1.00 85.81 97 LEU A N 1
ATOM 735 C CA . LEU A 1 97 ? -11.134 -1.881 26.925 1.00 85.81 97 LEU A CA 1
ATOM 736 C C . LEU A 1 97 ? -12.130 -3.033 27.112 1.00 85.81 97 LEU A C 1
ATOM 738 O O . LEU A 1 97 ? -13.288 -2.800 27.462 1.00 85.81 97 LEU A O 1
ATOM 742 N N . ILE A 1 98 ? -11.688 -4.276 26.913 1.00 85.19 98 ILE A N 1
ATOM 743 C CA . ILE A 1 98 ? -12.546 -5.461 27.036 1.00 85.19 98 ILE A CA 1
ATOM 744 C C . ILE A 1 98 ? -12.933 -5.680 28.501 1.00 85.19 98 ILE A C 1
ATOM 746 O O . ILE A 1 98 ? -14.113 -5.677 28.839 1.00 85.19 98 ILE A O 1
ATOM 750 N N . PHE A 1 99 ? -11.956 -5.806 29.399 1.00 87.06 99 PHE A N 1
ATOM 751 C CA . PHE A 1 99 ? -12.233 -6.030 30.817 1.00 87.06 99 PHE A CA 1
ATOM 752 C C . PHE A 1 99 ? -12.849 -4.801 31.486 1.00 87.06 99 PHE A C 1
ATOM 754 O O . PHE A 1 99 ? -13.704 -4.956 32.353 1.00 87.06 99 PHE A O 1
ATOM 761 N N . GLY A 1 100 ? -12.482 -3.589 31.061 1.00 86.94 100 GLY A N 1
ATOM 762 C CA . GLY A 1 100 ? -13.089 -2.356 31.557 1.00 86.94 100 GLY A CA 1
ATOM 763 C C . GLY A 1 100 ? -14.569 -2.252 31.198 1.00 86.94 100 GLY A C 1
ATOM 764 O O . GLY A 1 100 ? -15.390 -1.990 32.074 1.00 86.94 100 GLY A O 1
ATOM 765 N N . SER A 1 101 ? -14.939 -2.522 29.942 1.00 85.56 101 SER A N 1
ATOM 766 C CA . SER A 1 101 ? -16.347 -2.487 29.517 1.00 85.56 101 SER A CA 1
ATOM 767 C C . SER A 1 101 ? -17.190 -3.577 30.184 1.00 85.56 101 SER A C 1
ATOM 769 O O . SER A 1 101 ? -18.288 -3.287 30.659 1.00 85.56 101 SER A O 1
ATOM 771 N N . ILE A 1 102 ? -16.662 -4.800 30.306 1.00 91.31 102 ILE A N 1
ATOM 772 C CA . ILE A 1 102 ? -17.332 -5.895 31.025 1.00 91.31 102 ILE A CA 1
ATOM 773 C C . ILE A 1 102 ? -17.498 -5.543 32.508 1.00 91.31 102 ILE A C 1
ATOM 775 O O . ILE A 1 102 ? -18.581 -5.718 33.066 1.00 91.31 102 ILE A O 1
ATOM 779 N N . GLY A 1 103 ? -16.448 -5.013 33.142 1.00 91.06 103 GLY A N 1
ATOM 780 C CA . GLY A 1 103 ? -16.471 -4.613 34.546 1.00 91.06 103 GLY A CA 1
ATOM 781 C C . GLY A 1 103 ? -17.507 -3.525 34.824 1.00 91.06 103 GLY A C 1
ATOM 782 O O . GLY A 1 103 ? -18.313 -3.670 35.742 1.00 91.06 103 GLY A O 1
ATOM 783 N N . ILE A 1 104 ? -17.543 -2.473 33.998 1.00 91.94 104 ILE A N 1
ATOM 784 C CA . ILE A 1 104 ? -18.540 -1.397 34.102 1.00 91.94 104 ILE A CA 1
ATOM 785 C C . ILE A 1 104 ? -19.954 -1.946 33.877 1.00 91.94 104 ILE A C 1
ATOM 787 O O . ILE A 1 104 ? -20.861 -1.603 34.633 1.00 91.94 104 ILE A O 1
ATOM 791 N N . GLY A 1 105 ? -20.143 -2.823 32.885 1.00 92.06 105 GLY A N 1
ATOM 792 C CA . GLY A 1 105 ? -21.436 -3.448 32.599 1.00 92.06 105 GLY A CA 1
ATOM 793 C C . GLY A 1 105 ? -21.968 -4.279 33.769 1.00 92.06 105 GLY A C 1
ATOM 794 O O . GLY A 1 105 ? -23.132 -4.138 34.144 1.00 92.06 105 GLY A O 1
ATOM 795 N N . LEU A 1 106 ? -21.111 -5.088 34.398 1.00 93.31 106 LEU A N 1
ATOM 796 C CA . LEU A 1 106 ? -21.458 -5.853 35.600 1.00 93.31 106 LEU A CA 1
ATOM 797 C C . LEU A 1 106 ? -21.828 -4.940 36.771 1.00 93.31 106 LEU A C 1
ATOM 799 O O . LEU A 1 106 ? -22.839 -5.172 37.432 1.00 93.31 106 LEU A O 1
ATOM 803 N N . LEU A 1 107 ? -21.050 -3.881 37.003 1.00 94.25 107 LEU A N 1
ATOM 804 C CA . LEU A 1 107 ? -21.331 -2.899 38.053 1.00 94.25 107 LEU A CA 1
ATOM 805 C C . LEU A 1 107 ? -22.697 -2.235 37.847 1.00 94.25 107 LEU A C 1
ATOM 807 O O . LEU A 1 107 ? -23.494 -2.149 38.781 1.00 94.25 107 LEU A O 1
ATOM 811 N N . PHE A 1 108 ? -22.996 -1.831 36.611 1.00 94.75 108 PHE A N 1
ATOM 812 C CA . PHE A 1 108 ? -24.293 -1.268 36.247 1.00 94.75 108 PHE A CA 1
ATOM 813 C C . PHE A 1 108 ? -25.432 -2.262 36.468 1.00 94.75 108 PHE A C 1
ATOM 815 O O . PHE A 1 108 ? -26.456 -1.890 37.034 1.00 94.75 108 PHE A O 1
ATOM 822 N N . ALA A 1 109 ? -25.257 -3.524 36.071 1.00 93.50 109 ALA A N 1
ATOM 823 C CA . ALA A 1 109 ? -26.269 -4.560 36.253 1.00 93.50 109 ALA A CA 1
ATOM 824 C C . ALA A 1 109 ? -26.570 -4.817 37.739 1.00 93.50 109 ALA A C 1
ATOM 826 O O . ALA A 1 109 ? -27.734 -4.944 38.116 1.00 93.50 109 ALA A O 1
ATOM 827 N N . VAL A 1 110 ? -25.543 -4.835 38.595 1.00 94.56 110 VAL A N 1
ATOM 828 C CA . VAL A 1 110 ? -25.708 -5.002 40.048 1.00 94.56 110 VAL A CA 1
ATOM 829 C C . VAL A 1 110 ? -26.410 -3.794 40.669 1.00 94.56 110 VAL A C 1
ATOM 831 O O . VAL A 1 110 ? -27.351 -3.965 41.445 1.00 94.56 110 VAL A O 1
ATOM 834 N N . LEU A 1 111 ? -26.001 -2.572 40.319 1.00 94.25 111 LEU A N 1
ATOM 835 C CA . LEU A 1 111 ? -26.631 -1.345 40.820 1.00 94.25 111 LEU A CA 1
ATOM 836 C C . LEU A 1 111 ? -28.091 -1.222 40.370 1.00 94.25 111 LEU A C 1
ATOM 838 O O . LEU A 1 111 ? -28.968 -0.906 41.171 1.00 94.25 111 LEU A O 1
ATOM 842 N N . LEU A 1 112 ? -28.375 -1.516 39.102 1.00 93.50 112 LEU A N 1
ATOM 843 C CA . LEU A 1 112 ? -29.736 -1.481 38.578 1.00 93.50 112 LEU A CA 1
ATOM 844 C C . LEU A 1 112 ? -30.593 -2.589 39.202 1.00 93.50 112 LEU A C 1
ATOM 846 O O . LEU A 1 112 ? -31.721 -2.338 39.619 1.00 93.50 112 LEU A O 1
ATOM 850 N N . GLY A 1 113 ? -30.043 -3.799 39.322 1.00 91.50 113 GLY A N 1
ATOM 851 C CA . GLY A 1 113 ? -30.711 -4.939 39.942 1.00 91.50 113 GLY A CA 1
ATOM 852 C C . GLY A 1 113 ? -31.064 -4.670 41.402 1.00 91.50 113 GLY A C 1
ATOM 853 O O . GLY A 1 113 ? -32.202 -4.893 41.808 1.00 91.50 113 GLY A O 1
ATOM 854 N N . THR A 1 114 ? -30.132 -4.121 42.183 1.00 90.44 114 THR A N 1
ATOM 855 C CA . THR A 1 114 ? -30.387 -3.726 43.580 1.00 90.44 114 THR A CA 1
ATOM 856 C C . THR A 1 114 ? -31.407 -2.597 43.687 1.00 90.44 114 THR A C 1
ATOM 858 O O . THR A 1 114 ? -32.318 -2.690 44.506 1.00 90.44 114 THR A O 1
ATOM 861 N N . TYR A 1 115 ? -31.330 -1.575 42.831 1.00 91.31 115 TYR A N 1
ATOM 862 C CA . TYR A 1 115 ? -32.317 -0.495 42.804 1.00 91.31 115 TYR A CA 1
ATOM 863 C C . TYR A 1 115 ? -33.734 -1.010 42.517 1.00 91.31 115 TYR A C 1
ATOM 865 O O . TYR A 1 115 ? -34.671 -0.690 43.250 1.00 91.31 115 TYR A O 1
ATOM 873 N N . ILE A 1 116 ? -33.886 -1.853 41.490 1.00 88.81 116 ILE A N 1
ATOM 874 C CA . ILE A 1 116 ? -35.167 -2.479 41.144 1.00 88.81 116 ILE A CA 1
ATOM 875 C C . ILE A 1 116 ? -35.639 -3.369 42.294 1.00 88.81 116 ILE A C 1
ATOM 877 O O . ILE A 1 116 ? -36.801 -3.303 42.676 1.00 88.81 116 ILE A O 1
ATOM 881 N N . SER A 1 117 ? -34.743 -4.148 42.900 1.00 83.81 117 SER A N 1
ATOM 882 C CA . SER A 1 117 ? -35.100 -5.022 44.021 1.00 83.81 117 SER A CA 1
ATOM 883 C C . SER A 1 117 ? -35.634 -4.234 45.217 1.00 83.81 117 SER A C 1
ATOM 885 O O . SER A 1 117 ? -36.602 -4.648 45.839 1.00 83.81 117 SER A O 1
ATOM 887 N N . LEU A 1 118 ? -35.050 -3.072 45.513 1.00 83.88 118 LEU A N 1
ATOM 888 C CA . LEU A 1 118 ? -35.472 -2.221 46.627 1.00 83.88 118 LEU A CA 1
ATOM 889 C C . LEU A 1 118 ? -36.749 -1.418 46.343 1.00 83.88 118 LEU A C 1
ATOM 891 O O . LEU A 1 118 ? -37.451 -1.050 47.281 1.00 83.88 118 LEU A O 1
ATOM 895 N N . LYS A 1 119 ? -37.034 -1.088 45.077 1.00 81.44 119 LYS A N 1
ATOM 896 C CA . LYS A 1 119 ? -38.181 -0.242 44.702 1.00 81.44 119 LYS A CA 1
ATOM 897 C C . LYS A 1 119 ? -39.395 -1.009 44.196 1.00 81.44 119 LYS A C 1
ATOM 899 O O . LYS A 1 119 ? -40.506 -0.519 44.369 1.00 81.44 119 LYS A O 1
ATOM 904 N N . LEU A 1 120 ? -39.192 -2.152 43.546 1.00 74.31 120 LEU A N 1
ATOM 905 C CA . LEU A 1 120 ? -40.252 -2.908 42.878 1.00 74.31 120 LEU A CA 1
ATOM 906 C C . LEU A 1 120 ? -40.682 -4.163 43.637 1.00 74.31 120 LEU A C 1
ATOM 908 O O . LEU A 1 120 ? -41.826 -4.574 43.456 1.00 74.31 120 LEU A O 1
ATOM 912 N N . LEU A 1 121 ? -39.828 -4.778 44.470 1.00 69.94 121 LEU A N 1
ATOM 913 C CA . LEU A 1 121 ? -40.303 -5.864 45.328 1.00 69.94 121 LEU A CA 1
ATOM 914 C C . LEU A 1 121 ? -40.993 -5.267 46.562 1.00 69.94 121 LEU A C 1
ATOM 916 O O . LEU A 1 121 ? -40.326 -4.599 47.356 1.00 69.94 121 LEU A O 1
ATOM 920 N N . PRO A 1 122 ? -42.306 -5.501 46.758 1.00 62.84 122 PRO A N 1
ATOM 921 C CA . PRO A 1 122 ? -42.953 -5.153 48.013 1.00 62.84 122 PRO A CA 1
ATOM 922 C C . PRO A 1 122 ? -42.250 -5.910 49.144 1.00 62.84 122 PRO A C 1
ATOM 924 O O . PRO A 1 122 ? -41.975 -7.109 49.023 1.00 62.84 122 PRO A O 1
ATOM 927 N N . SER A 1 123 ? -41.918 -5.201 50.225 1.00 65.06 123 SER A N 1
ATOM 928 C CA . SER A 1 123 ? -41.285 -5.809 51.393 1.00 65.06 123 SER A CA 1
ATOM 929 C C . SER A 1 123 ? -42.156 -6.954 51.919 1.00 65.06 123 SER A C 1
ATOM 931 O O . SER A 1 123 ? -43.383 -6.939 51.787 1.00 65.06 123 SER A O 1
ATOM 933 N N . ALA A 1 124 ? -41.522 -7.969 52.511 1.00 65.94 124 ALA A N 1
ATOM 934 C CA . ALA A 1 124 ? -42.218 -9.150 53.025 1.00 65.94 124 ALA A CA 1
ATOM 935 C C . ALA A 1 124 ? -43.360 -8.792 53.998 1.00 65.94 124 ALA A C 1
ATOM 937 O O . ALA A 1 124 ? -44.360 -9.505 54.050 1.00 65.94 124 ALA A O 1
ATOM 938 N N . ASP A 1 125 ? -43.240 -7.657 54.688 1.00 66.94 125 ASP A N 1
ATOM 939 C CA . ASP A 1 125 ? -44.247 -7.125 55.607 1.00 66.94 125 ASP A CA 1
ATOM 940 C C . ASP A 1 125 ? -45.535 -6.695 54.896 1.00 66.94 125 ASP A C 1
ATOM 942 O O . ASP A 1 125 ? -46.633 -6.910 55.399 1.00 66.94 125 ASP A O 1
ATOM 946 N N . HIS A 1 126 ? -45.434 -6.165 53.676 1.00 65.94 126 HIS A N 1
ATOM 947 C CA . HIS A 1 126 ? -46.622 -5.807 52.905 1.00 65.94 126 HIS A CA 1
ATOM 948 C C . HIS A 1 126 ? -47.361 -7.064 52.424 1.00 65.94 126 HIS A C 1
ATOM 950 O O . HIS A 1 126 ? -48.587 -7.118 52.405 1.00 65.94 126 HIS A O 1
ATOM 956 N N . ILE A 1 127 ? -46.623 -8.134 52.113 1.00 68.25 127 ILE A N 1
ATOM 957 C CA . ILE A 1 127 ? -47.212 -9.425 51.731 1.00 68.25 127 ILE A CA 1
ATOM 958 C C . ILE A 1 127 ? -47.924 -10.082 52.925 1.00 68.25 127 ILE A C 1
ATOM 960 O O . ILE A 1 127 ? -48.956 -10.732 52.742 1.00 68.25 127 ILE A O 1
ATOM 964 N N . THR A 1 128 ? -47.400 -9.949 54.146 1.00 73.25 128 THR A N 1
ATOM 965 C CA . THR A 1 128 ? -48.059 -10.496 55.343 1.00 73.25 128 THR A CA 1
ATOM 966 C C . THR A 1 128 ? -49.295 -9.692 55.729 1.00 73.25 128 THR A C 1
ATOM 968 O O . THR A 1 128 ? -50.304 -10.302 56.086 1.00 73.25 128 THR A O 1
ATOM 971 N N . GLU A 1 129 ? -49.263 -8.368 55.579 1.00 76.44 129 GLU A N 1
ATOM 972 C CA . GLU A 1 129 ? -50.416 -7.492 55.799 1.00 76.44 129 GLU A CA 1
ATOM 973 C C . GLU A 1 129 ? -51.560 -7.810 54.823 1.00 76.44 129 GLU A C 1
ATOM 975 O O . GLU A 1 129 ? -52.667 -8.118 55.271 1.00 76.44 129 GLU A O 1
ATOM 980 N N . LEU A 1 130 ? -51.275 -7.916 53.516 1.00 75.06 130 LEU A N 1
ATOM 981 C CA . LEU A 1 130 ? -52.276 -8.322 52.518 1.00 75.06 130 LEU A CA 1
ATOM 982 C C . LEU A 1 130 ? -52.872 -9.709 52.815 1.00 75.06 130 LEU A C 1
ATOM 984 O O . LEU A 1 130 ? -54.073 -9.924 52.654 1.00 75.06 130 LEU A O 1
ATOM 988 N N . ARG A 1 131 ? -52.062 -10.660 53.298 1.00 77.69 131 ARG A N 1
ATOM 989 C CA . ARG A 1 131 ? -52.552 -11.995 53.690 1.00 77.69 131 ARG A CA 1
ATOM 990 C C . ARG A 1 131 ? -53.429 -11.963 54.939 1.00 77.69 131 ARG A C 1
ATOM 992 O O . ARG A 1 131 ? -54.289 -12.832 55.092 1.00 77.69 131 ARG A O 1
ATOM 999 N N . MET A 1 132 ? -53.209 -11.022 55.854 1.00 80.00 132 MET A N 1
ATOM 1000 C CA . MET A 1 132 ? -54.083 -10.848 57.015 1.00 80.00 132 MET A CA 1
ATOM 1001 C C . MET A 1 132 ? -55.406 -10.196 56.624 1.00 80.00 132 MET A C 1
ATOM 1003 O O . MET A 1 132 ? -56.454 -10.632 57.103 1.00 80.00 132 MET A O 1
ATOM 1007 N N . GLU A 1 133 ? -55.377 -9.211 55.727 1.00 80.19 133 GLU A N 1
ATOM 1008 C CA . GLU A 1 133 ? -56.590 -8.603 55.179 1.00 80.19 133 GLU A CA 1
ATOM 1009 C C . GLU A 1 133 ? -57.435 -9.626 54.423 1.00 80.19 133 GLU A C 1
ATOM 1011 O O . GLU A 1 133 ? -58.628 -9.750 54.701 1.00 80.19 133 GLU A O 1
ATOM 1016 N N . GLU A 1 134 ? -56.818 -10.438 53.559 1.00 82.88 134 GLU A N 1
ATOM 1017 C CA . GLU A 1 134 ? -57.511 -11.499 52.826 1.00 82.88 134 GLU A CA 1
ATOM 1018 C C . GLU A 1 134 ? -58.242 -12.449 53.784 1.00 82.88 134 GLU A C 1
ATOM 1020 O O . GLU A 1 134 ? -59.444 -12.676 53.625 1.00 82.88 134 GLU A O 1
ATOM 1025 N N . ARG A 1 135 ? -57.555 -12.930 54.833 1.00 80.62 135 ARG A N 1
ATOM 1026 C CA . ARG A 1 135 ? -58.138 -13.814 55.861 1.00 80.62 135 ARG A CA 1
ATOM 1027 C C . ARG A 1 135 ? -59.261 -13.147 56.644 1.00 80.62 135 ARG A C 1
ATOM 1029 O O . ARG A 1 135 ? -60.243 -13.804 56.985 1.00 80.62 135 ARG A O 1
ATOM 1036 N N . LYS A 1 136 ? -59.132 -11.854 56.944 1.00 84.31 136 LYS A N 1
ATOM 1037 C CA . LYS A 1 136 ? -60.160 -11.094 57.662 1.00 84.31 136 LYS A CA 1
ATOM 1038 C C . LYS A 1 136 ? -61.410 -10.920 56.804 1.00 84.31 136 LYS A C 1
ATOM 1040 O O . LYS A 1 136 ? -62.519 -11.104 57.308 1.00 84.31 136 LYS A O 1
ATOM 1045 N N . LEU A 1 137 ? -61.250 -10.632 55.512 1.00 81.12 137 LEU A N 1
ATOM 1046 C CA . LEU A 1 137 ? -62.368 -10.546 54.575 1.00 81.12 137 LEU A CA 1
ATOM 1047 C C . LEU A 1 137 ? -63.039 -11.911 54.384 1.00 81.12 137 LEU A C 1
ATOM 1049 O O . LEU A 1 137 ? -64.265 -11.980 54.437 1.00 81.12 137 LEU A O 1
ATOM 1053 N N . THR A 1 138 ? -62.275 -13.001 54.250 1.00 81.06 138 THR A N 1
ATOM 1054 C CA . THR A 1 138 ? -62.868 -14.347 54.126 1.00 81.06 138 THR A CA 1
ATOM 1055 C C . THR A 1 138 ? -63.626 -14.751 55.382 1.00 81.06 138 THR A C 1
ATOM 1057 O O . THR A 1 138 ? -64.748 -15.235 55.276 1.00 81.06 138 THR A O 1
ATOM 1060 N N . ALA A 1 139 ? -63.070 -14.498 56.569 1.00 79.19 139 ALA A N 1
ATOM 1061 C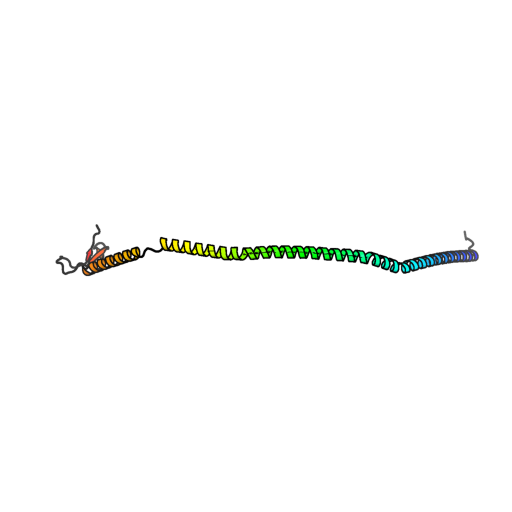 CA . ALA A 1 139 ? -63.750 -14.782 57.830 1.00 79.19 139 ALA A CA 1
ATOM 1062 C C . ALA A 1 139 ? -65.053 -13.981 57.977 1.00 79.19 139 ALA A C 1
ATOM 1064 O O . ALA A 1 139 ? -66.062 -14.519 58.429 1.00 79.19 139 ALA A O 1
ATOM 1065 N N . THR A 1 140 ? -65.048 -12.717 57.542 1.00 77.81 140 THR A N 1
ATOM 1066 C CA . THR A 1 140 ? -66.244 -11.866 57.555 1.00 77.81 140 THR A CA 1
ATOM 1067 C C . THR A 1 140 ? -67.300 -12.412 56.592 1.00 77.81 140 THR A C 1
ATOM 1069 O O . THR A 1 140 ? -68.457 -12.556 56.972 1.00 77.81 140 THR A O 1
ATOM 1072 N N . ILE A 1 141 ? -66.915 -12.797 55.370 1.00 77.31 141 ILE A N 1
ATOM 1073 C CA . ILE A 1 141 ? -67.830 -13.414 54.398 1.00 77.31 141 ILE A CA 1
ATOM 1074 C C . ILE A 1 141 ? -68.414 -14.717 54.952 1.00 77.31 141 ILE A C 1
ATOM 1076 O O . ILE A 1 141 ? -69.628 -14.897 54.909 1.00 77.31 141 ILE A O 1
ATOM 1080 N N . ASP A 1 142 ? -67.590 -15.595 55.521 1.00 79.25 142 ASP A N 1
ATOM 1081 C CA . ASP A 1 142 ? -68.047 -16.856 56.111 1.00 79.25 142 ASP A CA 1
ATOM 1082 C C . ASP A 1 142 ? -69.005 -16.635 57.285 1.00 79.25 142 ASP A C 1
ATOM 1084 O O . ASP A 1 142 ? -69.982 -17.371 57.448 1.00 79.25 142 ASP A O 1
ATOM 1088 N N . GLU A 1 143 ? -68.767 -15.608 58.098 1.00 78.38 143 GLU A N 1
ATOM 1089 C CA . GLU A 1 143 ? -69.673 -15.233 59.176 1.00 78.38 143 GLU A CA 1
ATOM 1090 C C . GLU A 1 143 ? -71.008 -14.696 58.638 1.00 78.38 143 GLU A C 1
ATOM 1092 O O . GLU A 1 143 ? -72.066 -15.108 59.120 1.00 78.38 143 GLU A O 1
ATOM 1097 N N . LEU A 1 144 ? -70.991 -13.846 57.605 1.00 70.25 144 LEU A N 1
ATOM 1098 C CA . LEU A 1 144 ? -72.214 -13.385 56.940 1.00 70.25 144 LEU A CA 1
ATOM 1099 C C . LEU A 1 144 ? -72.974 -14.545 56.283 1.00 70.25 144 LEU A C 1
ATOM 1101 O O . LEU A 1 144 ? -74.200 -14.598 56.372 1.00 70.25 144 LEU A O 1
ATOM 1105 N N . VAL A 1 145 ? -72.272 -15.506 55.678 1.00 69.75 145 VAL A N 1
ATOM 1106 C CA . VAL A 1 145 ? -72.874 -16.718 55.102 1.00 69.75 145 VAL A CA 1
ATOM 1107 C C . VAL A 1 145 ? -73.532 -17.563 56.195 1.00 69.75 145 VAL A C 1
ATOM 1109 O O . VAL A 1 145 ? -74.685 -17.964 56.034 1.00 69.75 145 VAL A O 1
ATOM 1112 N N . LYS A 1 146 ? -72.859 -17.779 57.333 1.00 70.31 146 LYS A N 1
ATOM 1113 C CA . LYS A 1 146 ? -73.414 -18.517 58.485 1.00 70.31 146 LYS A CA 1
ATOM 1114 C C . LYS A 1 146 ? -74.614 -17.819 59.121 1.00 70.31 146 LYS A C 1
ATOM 1116 O O . LYS A 1 146 ? -75.531 -18.494 59.577 1.00 70.31 146 LYS A O 1
ATOM 1121 N N . ARG A 1 147 ? -74.639 -16.483 59.125 1.00 66.75 147 ARG A N 1
ATOM 1122 C CA . ARG A 1 147 ? -75.773 -15.673 59.605 1.00 66.75 147 ARG A CA 1
ATOM 1123 C C . ARG A 1 147 ? -76.934 -15.580 58.599 1.00 66.75 147 ARG A C 1
ATOM 1125 O O . ARG A 1 147 ? -77.890 -14.855 58.855 1.00 66.75 147 ARG A O 1
ATOM 1132 N N . GLY A 1 148 ? -76.883 -16.325 57.489 1.00 58.28 148 GLY A N 1
ATOM 1133 C CA . GLY A 1 148 ? -77.977 -16.431 56.518 1.00 58.28 148 GLY A CA 1
ATOM 1134 C C . GLY A 1 148 ? -77.878 -15.477 55.324 1.00 58.28 148 GLY A C 1
ATOM 1135 O O . GLY A 1 148 ? -78.837 -15.344 54.574 1.00 58.28 148 GLY A O 1
ATOM 1136 N N . GLY A 1 149 ? -76.726 -14.837 55.101 1.00 56.00 149 GLY A N 1
ATOM 1137 C CA . GLY A 1 149 ? -76.498 -13.857 54.028 1.00 56.00 149 GLY A CA 1
ATOM 1138 C C . GLY A 1 149 ? -76.478 -14.417 52.601 1.00 56.00 149 GLY A C 1
ATOM 1139 O O . GLY A 1 149 ? -76.234 -13.670 51.658 1.00 56.00 149 GLY A O 1
ATOM 1140 N N . ARG A 1 150 ? -76.752 -15.713 52.405 1.00 53.62 150 ARG A N 1
ATOM 1141 C CA . ARG A 1 150 ? -77.125 -16.251 51.089 1.00 53.62 150 ARG A CA 1
ATOM 1142 C C . ARG A 1 150 ? -78.631 -16.128 50.900 1.00 53.62 150 ARG A C 1
ATOM 1144 O O . ARG A 1 150 ? -79.327 -17.127 50.756 1.00 53.62 150 ARG A O 1
ATOM 1151 N N . THR A 1 151 ? -79.143 -14.905 50.901 1.00 58.81 151 THR A N 1
ATOM 1152 C CA . THR A 1 151 ? -80.500 -14.655 50.426 1.00 58.81 151 THR A CA 1
ATOM 1153 C C . THR A 1 151 ? -80.466 -14.718 48.900 1.00 58.81 151 THR A C 1
ATOM 1155 O O . THR A 1 151 ? -79.805 -13.883 48.281 1.00 58.81 151 THR A O 1
ATOM 1158 N N . PRO A 1 152 ? -81.102 -15.717 48.259 1.00 61.50 152 PRO A N 1
ATOM 1159 C CA . PRO A 1 152 ? -81.149 -15.776 46.808 1.00 61.50 152 PRO A CA 1
ATOM 1160 C C . PRO A 1 152 ? -81.900 -14.542 46.309 1.00 61.50 152 PRO A C 1
ATOM 1162 O O . PRO A 1 152 ? -83.092 -14.373 46.578 1.00 61.50 152 PRO A O 1
ATOM 1165 N N . LEU A 1 153 ? -81.172 -13.667 45.623 1.00 64.62 153 LEU A N 1
ATOM 1166 C CA . LEU A 1 153 ? -81.734 -12.525 44.922 1.00 64.62 153 LEU A CA 1
ATOM 1167 C C . LEU A 1 153 ? -82.341 -13.048 43.621 1.00 64.62 153 LEU A C 1
ATOM 1169 O O . LEU A 1 153 ? -81.645 -13.659 42.810 1.00 64.62 153 LEU A O 1
ATOM 1173 N N . ALA A 1 154 ? -83.640 -12.846 43.446 1.00 70.12 154 ALA A N 1
ATOM 1174 C CA . ALA A 1 154 ? -84.355 -13.182 42.221 1.00 70.12 154 ALA A CA 1
ATOM 1175 C C . ALA A 1 154 ? -85.075 -11.933 41.711 1.00 70.12 154 ALA A C 1
ATOM 1177 O O . ALA A 1 154 ? -85.430 -11.059 42.497 1.00 70.12 154 ALA A O 1
ATOM 1178 N N . TYR A 1 155 ? -85.286 -11.835 40.404 1.00 74.38 155 TYR A N 1
ATOM 1179 C CA . TYR A 1 155 ? -86.086 -10.758 39.825 1.00 74.38 155 TYR A CA 1
ATOM 1180 C C . TYR A 1 155 ? -87.570 -11.138 39.892 1.00 74.38 155 TYR A C 1
ATOM 1182 O O . TYR A 1 155 ? -87.918 -12.261 39.527 1.00 74.38 155 TYR A O 1
ATOM 1190 N N . CYS A 1 156 ? -88.434 -10.227 40.346 1.00 74.12 156 CYS A N 1
ATOM 1191 C CA . CYS A 1 156 ? -89.888 -10.385 40.245 1.00 74.12 156 CYS A CA 1
ATOM 1192 C C . CYS A 1 156 ? -90.506 -9.232 39.465 1.00 74.12 156 CYS A C 1
ATOM 1194 O O . CYS A 1 156 ? -90.052 -8.093 39.574 1.00 74.12 156 CYS A O 1
ATOM 1196 N N . ASP A 1 157 ? -91.591 -9.523 38.758 1.00 77.19 157 ASP A N 1
ATOM 1197 C CA . ASP A 1 157 ? -92.409 -8.516 38.095 1.00 77.19 157 ASP A CA 1
ATOM 1198 C C . ASP A 1 157 ? -93.488 -7.978 39.045 1.00 77.19 157 ASP A C 1
ATOM 1200 O O . ASP A 1 157 ? -94.216 -8.744 39.683 1.00 77.19 157 ASP A O 1
ATOM 1204 N N . ASP A 1 158 ? -93.614 -6.652 39.135 1.00 74.38 158 ASP A N 1
ATOM 1205 C CA . ASP A 1 158 ? -94.756 -6.008 39.793 1.00 74.38 158 ASP A CA 1
ATOM 1206 C C . ASP A 1 158 ? -96.030 -6.158 38.933 1.00 74.38 158 ASP A C 1
ATOM 1208 O O . ASP A 1 158 ? -95.972 -6.441 37.737 1.00 74.38 158 ASP A O 1
ATOM 1212 N N . LYS A 1 159 ? -97.213 -5.886 39.498 1.00 72.75 159 LYS A N 1
ATOM 1213 C CA . LYS A 1 159 ? -98.519 -5.919 38.802 1.00 72.75 159 LYS A CA 1
ATOM 1214 C C . LYS A 1 159 ? -98.597 -4.997 37.574 1.00 72.75 159 LYS A C 1
ATOM 1216 O O . LYS A 1 159 ? -99.554 -5.076 36.810 1.00 72.75 159 LYS A O 1
ATOM 1221 N N . LYS A 1 160 ? -97.609 -4.114 37.402 1.00 75.31 160 LYS A N 1
ATOM 1222 C CA . LYS A 1 160 ? -97.429 -3.210 36.257 1.00 75.31 160 LYS A CA 1
ATOM 1223 C C . LYS A 1 160 ? -96.396 -3.708 35.228 1.00 75.31 160 LYS A C 1
ATOM 1225 O O . LYS A 1 160 ? -96.125 -2.985 34.277 1.00 75.31 160 LYS A O 1
ATOM 1230 N N . GLY A 1 161 ? -95.824 -4.903 35.408 1.00 73.44 161 GLY A N 1
ATOM 1231 C CA . GLY A 1 161 ? -94.838 -5.511 34.505 1.00 73.44 161 GLY A CA 1
ATOM 1232 C C . GLY A 1 161 ? -93.421 -4.935 34.613 1.00 73.44 161 GLY A C 1
ATOM 1233 O O . GLY A 1 161 ? -92.666 -5.002 33.650 1.00 73.44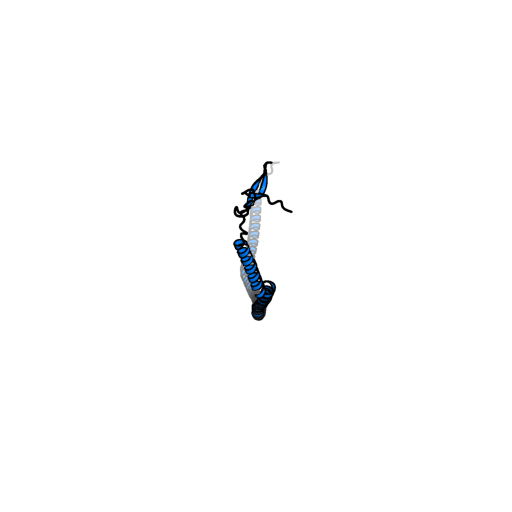 161 GLY A O 1
ATOM 1234 N N . ILE A 1 162 ? -93.070 -4.320 35.747 1.00 74.69 162 ILE A N 1
ATOM 1235 C CA . ILE A 1 162 ? -91.737 -3.748 35.989 1.00 74.69 162 ILE A CA 1
ATOM 1236 C C . ILE A 1 162 ? -90.928 -4.729 36.845 1.00 74.69 162 ILE A C 1
ATOM 1238 O O . ILE A 1 162 ? -91.408 -5.151 37.899 1.00 74.69 162 ILE A O 1
ATOM 1242 N N . GLN A 1 163 ? -89.711 -5.065 36.404 1.00 76.31 163 GLN A N 1
ATOM 1243 C CA . GLN A 1 163 ? -88.805 -5.968 37.119 1.00 76.31 163 GLN A CA 1
ATOM 1244 C C . GLN A 1 163 ? -88.136 -5.273 38.304 1.00 76.31 163 GLN A C 1
ATOM 1246 O O . GLN A 1 163 ? -87.456 -4.258 38.146 1.00 76.31 163 GLN A O 1
ATOM 1251 N N . HIS A 1 164 ? -88.265 -5.872 39.484 1.00 76.88 164 HIS A N 1
ATOM 1252 C CA . HIS A 1 164 ? -87.591 -5.443 40.701 1.00 76.88 164 HIS A CA 1
ATOM 1253 C C . HIS A 1 164 ? -86.750 -6.571 41.303 1.00 76.88 164 HIS A C 1
ATOM 1255 O O . HIS A 1 164 ? -87.054 -7.755 41.148 1.00 76.88 164 HIS A O 1
ATOM 1261 N N . LEU A 1 165 ? -85.685 -6.195 42.015 1.00 74.12 165 LEU A N 1
ATOM 1262 C CA . LEU A 1 165 ? -84.857 -7.134 42.763 1.00 74.12 165 LEU A CA 1
ATOM 1263 C C . LEU A 1 165 ? -85.600 -7.560 44.034 1.00 74.12 165 LEU A C 1
ATOM 1265 O O . LEU A 1 165 ? -85.947 -6.728 44.878 1.00 74.12 165 LEU A O 1
ATOM 1269 N N . CYS A 1 166 ? -85.828 -8.859 44.170 1.00 72.44 166 CYS A N 1
ATOM 1270 C CA . CYS A 1 166 ? -86.531 -9.430 45.298 1.00 72.44 166 CYS A CA 1
ATOM 1271 C C . CYS A 1 166 ? -85.636 -10.302 46.164 1.00 72.44 166 CYS A C 1
ATOM 1273 O O . CYS A 1 166 ? -84.792 -11.059 45.677 1.00 72.44 166 CYS A O 1
ATOM 1275 N N . VAL A 1 167 ? -85.917 -10.273 47.462 1.00 72.44 167 VAL A N 1
ATOM 1276 C CA . VAL A 1 167 ? -85.303 -11.155 48.450 1.00 72.44 167 VAL A CA 1
ATOM 1277 C C . VAL A 1 167 ? -86.335 -12.185 48.904 1.00 72.44 167 VAL A C 1
ATOM 1279 O O . VAL A 1 167 ? -87.470 -11.833 49.234 1.00 72.44 167 VAL A O 1
ATOM 1282 N N . ARG A 1 168 ? -85.952 -13.467 48.924 1.00 64.44 168 ARG A N 1
ATOM 1283 C CA . ARG A 1 168 ? -86.785 -14.535 49.493 1.00 64.44 168 ARG A CA 1
ATOM 1284 C C . ARG A 1 168 ? -86.824 -14.386 51.018 1.00 64.44 168 ARG A C 1
ATOM 1286 O O . ARG A 1 168 ? -85.786 -14.505 51.664 1.00 64.44 168 ARG A O 1
ATOM 1293 N N . VAL A 1 169 ? -88.000 -14.113 51.583 1.00 65.00 169 VAL A N 1
ATOM 1294 C CA . VAL A 1 169 ? -88.195 -14.017 53.037 1.00 65.00 169 VAL A CA 1
ATOM 1295 C C . VAL A 1 169 ? -88.570 -15.397 53.575 1.00 65.00 169 VAL A C 1
ATOM 1297 O O . VAL A 1 169 ? -89.453 -16.058 53.036 1.00 65.00 169 VAL A O 1
ATOM 1300 N N . ASP A 1 170 ? -87.859 -15.844 54.608 1.00 55.88 170 ASP A N 1
ATOM 1301 C CA . ASP A 1 170 ? -88.032 -17.170 55.204 1.00 55.88 170 ASP A CA 1
ATOM 1302 C C . ASP A 1 170 ? -89.404 -17.303 55.892 1.00 55.88 170 ASP A C 1
ATOM 1304 O O . ASP A 1 170 ? -89.799 -16.448 56.692 1.00 55.88 170 ASP A O 1
ATOM 1308 N N . GLU A 1 171 ? -90.116 -18.398 55.616 1.00 55.72 171 GLU A N 1
ATOM 1309 C CA . GLU A 1 171 ? -91.519 -18.634 56.016 1.00 55.72 171 GLU A CA 1
ATOM 1310 C C . GLU A 1 171 ? -91.717 -18.757 57.542 1.00 55.72 171 GLU A C 1
ATOM 1312 O O . GLU A 1 171 ? -92.838 -18.695 58.043 1.00 55.72 171 GLU A O 1
ATOM 1317 N N . ASN A 1 172 ? -90.627 -18.870 58.308 1.00 55.75 172 ASN A N 1
ATOM 1318 C CA . ASN A 1 172 ? -90.652 -19.010 59.767 1.00 55.75 172 ASN A CA 1
ATOM 1319 C C . ASN A 1 172 ? -90.849 -17.695 60.539 1.00 55.75 172 ASN A C 1
ATOM 1321 O O . ASN A 1 172 ? -91.040 -17.723 61.759 1.00 55.75 172 ASN A O 1
ATOM 1325 N N . LYS A 1 173 ? -90.824 -16.531 59.880 1.00 52.31 173 LYS A N 1
ATOM 1326 C CA . LYS A 1 173 ? -91.245 -15.275 60.516 1.00 52.31 173 LYS A CA 1
ATOM 1327 C C . LYS A 1 173 ? -92.710 -15.032 60.183 1.00 52.31 173 LYS A C 1
ATOM 1329 O O . LYS A 1 173 ? -93.052 -14.958 59.011 1.00 52.31 173 LYS A O 1
ATOM 1334 N N . LYS A 1 174 ? -93.547 -14.882 61.224 1.00 49.06 174 LYS A N 1
ATOM 1335 C CA . LYS A 1 174 ? -94.976 -14.501 61.180 1.00 49.06 174 LYS A CA 1
ATOM 1336 C C . LYS A 1 174 ? -95.193 -13.188 60.405 1.00 49.06 174 LYS A C 1
ATOM 1338 O O . LYS A 1 174 ? -95.470 -12.149 60.996 1.00 49.06 174 LYS A O 1
ATOM 1343 N N . SER A 1 175 ? -95.034 -13.227 59.091 1.00 52.66 175 SER A N 1
ATOM 1344 C CA . SER A 1 175 ? -95.353 -12.154 58.164 1.00 52.66 175 SER A CA 1
ATOM 1345 C C . SER A 1 175 ? -96.501 -12.635 57.289 1.00 52.66 175 SER A C 1
ATOM 1347 O O . SER A 1 175 ? -96.556 -13.797 56.892 1.00 52.66 175 SER A O 1
ATOM 1349 N N . THR A 1 176 ? -97.465 -11.754 57.060 1.00 51.41 176 THR A N 1
ATOM 1350 C CA . THR A 1 176 ? -98.811 -12.080 56.567 1.00 51.41 176 THR A CA 1
ATOM 1351 C C . THR A 1 176 ? -98.851 -12.506 55.089 1.00 51.41 176 THR A C 1
ATOM 1353 O O . THR A 1 176 ? -99.923 -12.755 54.550 1.00 51.41 176 THR A O 1
ATOM 1356 N N . THR A 1 177 ? -97.697 -12.643 54.431 1.00 54.47 177 THR A N 1
ATOM 1357 C CA . THR A 1 177 ? -97.571 -13.116 53.046 1.00 54.47 177 THR A CA 1
ATOM 1358 C C . THR A 1 177 ? -96.282 -13.927 52.888 1.00 54.47 177 THR A C 1
ATOM 1360 O O . THR A 1 177 ? -95.206 -13.328 52.899 1.00 54.47 177 THR A O 1
ATOM 1363 N N . PRO A 1 178 ? -96.347 -15.261 52.728 1.00 51.09 178 PRO A N 1
ATOM 1364 C CA . PRO A 1 178 ? -95.184 -16.043 52.319 1.00 51.09 178 PRO A CA 1
ATOM 1365 C C . PRO A 1 178 ? -94.820 -15.669 50.875 1.00 51.09 178 PRO A C 1
ATOM 1367 O O . PRO A 1 178 ? -95.658 -15.769 49.978 1.00 51.09 178 PRO A O 1
ATOM 1370 N N . GLY A 1 179 ? -93.598 -15.181 50.639 1.00 65.19 179 GLY A N 1
ATOM 1371 C CA . GLY A 1 179 ? -93.172 -14.785 49.296 1.00 65.19 179 GLY A CA 1
ATOM 1372 C C . GLY A 1 179 ? -91.931 -13.895 49.220 1.00 65.19 179 GLY A C 1
ATOM 1373 O O . GLY A 1 179 ? -91.273 -13.582 50.212 1.00 65.19 179 GLY A O 1
ATOM 1374 N N . TYR A 1 180 ? -91.607 -13.512 47.986 1.00 61.78 180 TYR A N 1
ATOM 1375 C CA . TYR A 1 180 ? -90.525 -12.598 47.636 1.00 61.78 180 TYR A CA 1
ATOM 1376 C C . TYR A 1 180 ? -90.921 -11.150 47.947 1.00 61.78 180 TYR A C 1
ATOM 1378 O O . TYR A 1 180 ? -91.987 -10.697 47.533 1.00 61.78 180 TYR A O 1
ATOM 1386 N N . MET A 1 181 ? -90.061 -10.416 48.657 1.00 68.44 181 MET A N 1
ATOM 1387 C CA . MET A 1 181 ? -90.278 -8.999 48.957 1.00 68.44 181 MET A CA 1
ATOM 1388 C C . MET A 1 181 ? -89.397 -8.134 48.057 1.00 68.44 181 MET A C 1
ATOM 1390 O O . MET A 1 181 ? -88.197 -8.387 47.934 1.00 68.44 181 MET A O 1
ATOM 1394 N N . ILE A 1 182 ? -89.999 -7.115 47.442 1.00 69.12 182 ILE A N 1
ATOM 1395 C CA . ILE A 1 182 ? -89.289 -6.124 46.630 1.00 69.12 182 ILE A CA 1
ATOM 1396 C C . ILE A 1 182 ? -88.458 -5.235 47.556 1.00 69.12 182 ILE A C 1
ATOM 1398 O O . ILE A 1 182 ? -88.985 -4.652 48.506 1.00 69.12 182 ILE A O 1
ATOM 1402 N N . VAL A 1 183 ? -87.162 -5.118 47.270 1.00 71.00 183 VAL A N 1
ATOM 1403 C CA . VAL A 1 183 ? -86.285 -4.185 47.979 1.00 71.00 183 VAL A CA 1
ATOM 1404 C C . VAL A 1 183 ? -86.360 -2.835 47.274 1.00 71.00 183 VAL A C 1
ATOM 1406 O O . VAL A 1 183 ? -85.819 -2.663 46.183 1.00 71.00 183 VAL A O 1
ATOM 1409 N N . TYR A 1 184 ? -87.033 -1.868 47.892 1.00 62.25 184 TYR A N 1
ATOM 1410 C CA . TYR A 1 184 ? -86.941 -0.474 47.470 1.00 62.25 184 TYR A CA 1
ATOM 1411 C C . TYR A 1 184 ? -85.609 0.079 47.984 1.00 62.25 184 TYR A C 1
ATOM 1413 O O . TYR A 1 184 ? -85.411 0.198 49.192 1.00 62.25 184 TYR A O 1
ATOM 1421 N N . GLY A 1 185 ? -84.669 0.330 47.072 1.00 59.19 185 GLY A N 1
ATOM 1422 C CA . GLY A 1 185 ? -83.408 0.988 47.407 1.00 59.19 185 GLY A CA 1
ATOM 1423 C C . GLY A 1 185 ? -83.677 2.389 47.958 1.00 59.19 185 GLY A C 1
ATOM 1424 O O . GLY A 1 185 ? -84.490 3.119 47.390 1.00 59.19 185 GLY A O 1
ATOM 1425 N N . HIS A 1 186 ? -83.023 2.720 49.069 1.00 38.16 186 HIS A N 1
ATOM 1426 C CA . HIS A 1 186 ? -82.966 4.072 49.617 1.00 38.16 186 HIS A CA 1
ATOM 1427 C C . HIS A 1 186 ? -81.764 4.827 49.056 1.00 38.16 186 HIS A C 1
ATOM 1429 O O . HIS A 1 186 ? -80.720 4.169 48.836 1.00 38.16 186 HIS A O 1
#

Radius of gyration: 67.28 Å; chains: 1; bounding box: 128×39×161 Å

pLDDT: mean 82.2, std 13.63, range [38.16, 96.25]

Foldseek 3Di:
DPDPDDVVVVVVVVVVVVVVVVVVVVVVVVVVVVVVVVVVVVVVCVVVVVVVVCVVVVVVVVVVVVVVVVVVVVVVVVVVVVVVVVVVVCVVCVCCVVVVVVVVVVVVCVVVVVVCCVPVDDPVVVVVVVVVVVVVVVVVVVVCVVVVVPFPWDWDADPVRDTATWTQDDPPDPDPDRGTDGDDDD

Organism: NCBI:txid2692170